Protein AF-A0A9E5NGL9-F1 (afdb_monomer)

Radius of gyration: 19.79 Å; Cα contacts (8 Å, |Δi|>4): 395; chains: 1; bounding box: 37×51×55 Å

Foldseek 3Di:
DVLVVQLVCCLVPVAGDLPDDPSSLVSVVVSLVVVCVVPNQDLSNLVSLQNSLVSCVVVLNNLSNLVSLVVSCVSPVPPVSSVVVLCVSLVPPPPFPAADFDDFQQFKTFGGKDWPPPDDAAQAWIKIKIKMFTQAADQAWKKKKKFKQAPVRDGQWIDIDTDDAVNHTRNPDHHGDMHMDMDITRGHNPGDDDDIDIDMFMAGPVPRHTTD

Mean predicted aligned error: 11.13 Å

Secondary structure (DSSP, 8-state):
-HHHHHHHHHHHHS---TT--HHHHHHHHHHHHHHHHHH---HHHHHHHHHHHHHHHHTT-HHHHHHHHHHHHHH-TT-HHHHHHHHHHS---TT-SEEEEEEETTTEEEEEEEEE-SS--TTSEEEEEEEEEE-S--SS-EEEEEEEE-TTSSEEEEEEEE-EETTEEGGGPPTT-EEEEEEEEE--TTPPSS--EEEEEEEETTT-PBP-

Sequence (212 aa):
DEHLALAEIYRKTGRLVPAASQAELAAAAAAMSISESTTGPHPRWAGAYSDLGHAYQQLGRLDLAVAAYEEALRIDPSYRPAQKSLDLLSNPVEDVQHTLWRNLGGLVALVGYSIDPGTLQAGEPLHVSLWWKALGKMDKDYSVFVHAVGPDGRIQAQQDRILLCADHPTSEWDEGQIAREEYQLELAPDSPPGGYIITVGIYYWETGERLP

Structure (mmCIF, N/CA/C/O backbone):
data_AF-A0A9E5NGL9-F1
#
_entry.id   AF-A0A9E5NGL9-F1
#
loop_
_atom_site.group_PDB
_atom_site.id
_atom_site.type_symbol
_atom_site.label_atom_id
_atom_site.label_alt_id
_atom_site.label_comp_id
_atom_site.label_asym_id
_atom_site.label_entity_id
_atom_site.label_seq_id
_atom_site.pdbx_PDB_ins_code
_atom_site.Cartn_x
_atom_site.Cartn_y
_atom_site.Cartn_z
_atom_site.occupancy
_atom_site.B_iso_or_equiv
_atom_site.auth_seq_id
_atom_site.auth_comp_id
_atom_site.auth_asym_id
_atom_site.auth_atom_id
_atom_site.pdbx_PDB_model_num
ATOM 1 N N . ASP A 1 1 ? 2.547 -19.158 -29.814 1.00 61.53 1 ASP A N 1
ATOM 2 C CA . ASP A 1 1 ? 2.176 -18.240 -28.733 1.00 61.53 1 ASP A CA 1
ATOM 3 C C . ASP A 1 1 ? 3.246 -18.347 -27.658 1.00 61.53 1 ASP A C 1
ATOM 5 O O . ASP A 1 1 ? 3.371 -19.391 -27.026 1.00 61.53 1 ASP A O 1
ATOM 9 N N . GLU A 1 2 ? 4.134 -17.361 -27.602 1.00 61.31 2 GLU A N 1
ATOM 10 C CA . GLU A 1 2 ? 5.389 -17.388 -26.830 1.00 61.31 2 GLU A CA 1
ATOM 11 C C . GLU A 1 2 ? 5.120 -17.411 -25.313 1.00 61.31 2 GLU A C 1
ATOM 13 O O . GLU A 1 2 ? 5.742 -18.175 -24.573 1.00 61.31 2 GLU A O 1
ATOM 18 N N . HIS A 1 3 ? 4.045 -16.734 -24.888 1.00 55.09 3 HIS A N 1
ATOM 19 C CA . HIS A 1 3 ? 3.549 -16.699 -23.509 1.00 55.09 3 HIS A CA 1
ATOM 20 C C . HIS A 1 3 ? 3.208 -18.078 -22.939 1.00 55.09 3 HIS A C 1
ATOM 22 O O . HIS A 1 3 ? 3.564 -18.396 -21.802 1.00 55.09 3 HIS A O 1
ATOM 28 N N . LEU A 1 4 ? 2.553 -18.926 -23.736 1.00 65.94 4 LEU A N 1
ATOM 29 C CA . LEU A 1 4 ? 2.206 -20.287 -23.323 1.00 65.94 4 LEU A CA 1
ATOM 30 C C . LEU A 1 4 ? 3.448 -21.172 -23.209 1.00 65.94 4 LEU A C 1
ATOM 32 O O . LEU A 1 4 ? 3.516 -22.022 -22.322 1.00 65.94 4 LEU A O 1
ATOM 36 N N . ALA A 1 5 ? 4.441 -20.962 -24.076 1.00 68.62 5 ALA A N 1
ATOM 37 C CA . ALA A 1 5 ? 5.695 -21.697 -24.015 1.00 68.62 5 ALA A CA 1
ATOM 38 C C . ALA A 1 5 ? 6.485 -21.331 -22.754 1.00 68.62 5 ALA A C 1
ATOM 40 O O . ALA A 1 5 ? 6.974 -22.237 -22.079 1.00 68.62 5 ALA A O 1
ATOM 41 N N . LEU A 1 6 ? 6.558 -20.045 -22.385 1.00 63.94 6 LEU A N 1
ATOM 42 C CA . LEU A 1 6 ? 7.256 -19.651 -21.164 1.00 63.94 6 LEU A CA 1
ATOM 43 C C . LEU A 1 6 ? 6.550 -20.159 -19.906 1.00 63.94 6 LEU A C 1
ATOM 45 O O . LEU A 1 6 ? 7.209 -20.736 -19.044 1.00 63.94 6 LEU A O 1
ATOM 49 N N . ALA A 1 7 ? 5.226 -20.009 -19.817 1.00 66.81 7 ALA A N 1
ATOM 50 C CA . ALA A 1 7 ? 4.454 -20.522 -18.686 1.00 66.81 7 ALA A CA 1
ATOM 51 C C . ALA A 1 7 ? 4.624 -22.043 -18.525 1.00 66.81 7 ALA A C 1
ATOM 53 O O . ALA A 1 7 ? 4.779 -22.544 -17.414 1.00 66.81 7 ALA A O 1
ATOM 54 N N . GLU A 1 8 ? 4.673 -22.783 -19.635 1.00 69.50 8 GLU A N 1
ATOM 55 C CA . GLU A 1 8 ? 4.871 -24.232 -19.639 1.00 69.50 8 GLU A CA 1
ATOM 56 C C . GLU A 1 8 ? 6.309 -24.643 -19.283 1.00 69.50 8 GLU A C 1
ATOM 58 O O . GLU A 1 8 ? 6.513 -25.591 -18.518 1.00 69.50 8 GLU A O 1
ATOM 63 N N . ILE A 1 9 ? 7.318 -23.935 -19.803 1.00 70.75 9 ILE A N 1
ATOM 64 C CA . ILE A 1 9 ? 8.727 -24.128 -19.424 1.00 70.75 9 ILE A CA 1
ATOM 65 C C . ILE A 1 9 ? 8.887 -23.859 -17.933 1.00 70.75 9 ILE A C 1
ATOM 67 O O . ILE A 1 9 ? 9.513 -24.649 -17.225 1.00 70.75 9 ILE A O 1
ATOM 71 N N . TYR A 1 10 ? 8.275 -22.792 -17.437 1.00 69.31 10 TYR A N 1
ATOM 72 C CA . TYR A 1 10 ? 8.315 -22.440 -16.033 1.00 69.31 10 TYR A CA 1
ATOM 73 C C . TYR A 1 10 ? 7.632 -23.497 -15.168 1.00 69.31 10 TYR A C 1
ATOM 75 O O . TYR A 1 10 ? 8.238 -24.003 -14.228 1.00 69.31 10 TYR A O 1
ATOM 83 N N . ARG A 1 11 ? 6.416 -23.918 -15.533 1.00 69.06 11 ARG A N 1
ATOM 84 C CA . ARG A 1 11 ? 5.679 -24.992 -14.852 1.00 69.06 11 ARG A CA 1
ATOM 85 C C . ARG A 1 11 ? 6.513 -26.270 -14.737 1.00 69.06 11 ARG A C 1
ATOM 87 O O . ARG A 1 11 ? 6.442 -26.970 -13.732 1.00 69.06 11 ARG A O 1
ATOM 94 N N . LYS A 1 12 ? 7.315 -26.576 -15.759 1.00 70.69 12 LYS A N 1
ATOM 95 C CA . LYS A 1 12 ? 8.178 -27.765 -15.799 1.00 70.69 12 LYS A CA 1
ATOM 96 C C . LYS A 1 12 ? 9.501 -27.604 -15.048 1.00 70.69 12 LYS A C 1
ATOM 98 O O . LYS A 1 12 ? 10.001 -28.583 -14.501 1.00 70.69 12 LYS A O 1
ATOM 103 N N . THR A 1 13 ? 10.100 -26.415 -15.061 1.00 73.38 13 THR A N 1
ATOM 104 C CA . THR A 1 13 ? 11.491 -26.202 -14.608 1.00 73.38 13 THR A CA 1
ATOM 105 C C . THR A 1 13 ? 11.609 -25.432 -13.291 1.00 73.38 13 THR A C 1
ATOM 107 O O . THR A 1 13 ? 12.612 -25.573 -12.585 1.00 73.38 13 THR A O 1
ATOM 110 N N . GLY A 1 14 ? 10.586 -24.651 -12.942 1.00 70.38 14 GLY A N 1
ATOM 111 C CA . GLY A 1 14 ? 10.561 -23.728 -11.811 1.00 70.38 14 GLY A CA 1
ATOM 112 C C . GLY A 1 14 ? 11.504 -22.536 -11.969 1.00 70.38 14 GLY A C 1
ATOM 113 O O . GLY A 1 14 ? 11.998 -22.045 -10.960 1.00 70.38 14 GLY A O 1
ATOM 114 N N . ARG A 1 15 ? 11.836 -22.132 -13.204 1.00 71.69 15 ARG A N 1
ATOM 115 C CA . ARG A 1 15 ? 12.752 -21.017 -13.488 1.00 71.69 15 ARG A CA 1
ATOM 116 C C . ARG A 1 15 ? 12.260 -20.157 -14.637 1.00 71.69 15 ARG A C 1
ATOM 118 O O . ARG A 1 15 ? 11.762 -20.678 -15.636 1.00 71.69 15 ARG A O 1
ATOM 125 N N . LEU A 1 16 ? 12.450 -18.848 -14.494 1.00 70.44 16 LEU A N 1
ATOM 126 C CA . LEU A 1 16 ? 12.070 -17.859 -15.496 1.00 70.44 16 LEU A CA 1
ATOM 127 C C . LEU A 1 16 ? 13.208 -17.610 -16.490 1.00 70.44 16 LEU A C 1
ATOM 129 O O . LEU A 1 16 ? 14.380 -17.751 -16.139 1.00 70.44 16 LEU A O 1
ATOM 133 N N . VAL A 1 17 ? 12.877 -17.224 -17.725 1.00 72.25 17 VAL A N 1
ATOM 134 C CA . VAL A 1 17 ? 13.890 -16.795 -18.701 1.00 72.25 17 VAL A CA 1
ATOM 135 C C . VAL A 1 17 ? 14.113 -15.278 -18.612 1.00 72.25 17 VAL A C 1
ATOM 137 O O . VAL A 1 17 ? 13.140 -14.544 -18.452 1.00 72.25 17 VAL A O 1
ATOM 140 N N . PRO A 1 18 ? 15.351 -14.774 -18.759 1.00 58.22 18 PRO A N 1
ATOM 141 C CA . PRO A 1 18 ? 15.672 -13.366 -18.480 1.00 58.22 18 PRO A CA 1
ATOM 142 C C . PRO A 1 18 ? 15.075 -12.306 -19.429 1.00 58.22 18 PRO A C 1
ATOM 144 O O . PRO A 1 18 ? 15.246 -11.124 -19.170 1.00 58.22 18 PRO A O 1
ATOM 147 N N . ALA A 1 19 ? 14.427 -12.687 -20.535 1.00 64.38 19 ALA A N 1
ATOM 148 C CA . ALA A 1 19 ? 13.947 -11.759 -21.574 1.00 64.38 19 ALA A CA 1
ATOM 149 C C . ALA A 1 19 ? 12.413 -11.739 -21.724 1.00 64.38 19 ALA A C 1
ATOM 151 O O . ALA A 1 19 ? 11.895 -11.441 -22.796 1.00 64.38 19 ALA A O 1
ATOM 152 N N . ALA A 1 20 ? 11.691 -12.094 -20.663 1.00 71.19 20 ALA A N 1
ATOM 153 C CA . ALA A 1 20 ? 10.241 -12.213 -20.682 1.00 71.19 20 ALA A CA 1
ATOM 154 C C . ALA A 1 20 ? 9.534 -10.844 -20.634 1.00 71.19 20 ALA A C 1
ATOM 156 O O . ALA A 1 20 ? 9.806 -10.007 -19.774 1.00 71.19 20 ALA A O 1
ATOM 157 N N . SER A 1 21 ? 8.579 -10.633 -21.530 1.00 78.12 21 SER A N 1
ATOM 158 C CA . SER A 1 21 ? 7.613 -9.538 -21.503 1.00 78.12 21 SER A CA 1
ATOM 159 C C . SER A 1 21 ? 6.631 -9.667 -20.333 1.00 78.12 21 SER A C 1
ATOM 161 O O . SER A 1 21 ? 6.415 -10.740 -19.767 1.00 78.12 21 SER A O 1
ATOM 163 N N . GLN A 1 22 ? 5.961 -8.567 -19.987 1.00 71.25 22 GLN A N 1
ATOM 164 C CA . GLN A 1 22 ? 5.051 -8.507 -18.838 1.00 71.25 22 GLN A CA 1
ATOM 165 C C . GLN A 1 22 ? 3.919 -9.551 -18.890 1.00 71.25 22 GLN A C 1
ATOM 167 O O . GLN A 1 22 ? 3.549 -10.113 -17.862 1.00 71.25 22 GLN A O 1
ATOM 172 N N . ALA A 1 23 ? 3.381 -9.839 -20.077 1.00 70.25 23 ALA A N 1
ATOM 173 C CA . ALA A 1 23 ? 2.350 -10.860 -20.241 1.00 70.25 23 ALA A CA 1
ATOM 174 C C . ALA A 1 23 ? 2.893 -12.280 -19.992 1.00 70.25 23 ALA A C 1
ATOM 176 O O . ALA A 1 23 ? 2.186 -13.124 -19.448 1.00 70.25 23 ALA A O 1
ATOM 177 N N . GLU A 1 24 ? 4.160 -12.541 -20.326 1.00 74.81 24 GLU A N 1
ATOM 178 C CA . GLU A 1 24 ? 4.819 -13.824 -20.044 1.00 74.81 24 GLU A CA 1
ATOM 179 C C . GLU A 1 24 ? 5.083 -14.001 -18.545 1.00 74.81 24 GLU A C 1
ATOM 181 O O . GLU A 1 24 ? 4.872 -15.085 -18.003 1.00 74.81 24 GLU A O 1
ATOM 186 N N . LEU A 1 25 ? 5.471 -12.921 -17.863 1.00 76.69 25 LEU A N 1
ATOM 187 C CA . LEU A 1 25 ? 5.646 -12.898 -16.410 1.00 76.69 25 LEU A CA 1
ATOM 188 C C . LEU A 1 25 ? 4.326 -13.133 -15.665 1.00 76.69 25 LEU A C 1
ATOM 190 O O . LEU A 1 25 ? 4.274 -13.935 -14.732 1.00 76.69 25 LEU A O 1
ATOM 194 N N . ALA A 1 26 ? 3.241 -12.492 -16.111 1.00 72.62 26 ALA A N 1
ATOM 195 C CA . ALA A 1 26 ? 1.908 -12.691 -15.547 1.00 72.62 26 ALA A CA 1
ATOM 196 C C . ALA A 1 26 ? 1.397 -14.126 -15.766 1.00 72.62 26 ALA A C 1
ATOM 198 O O . ALA A 1 26 ? 0.834 -14.732 -14.853 1.00 72.62 26 ALA A O 1
ATOM 199 N N . ALA A 1 27 ? 1.642 -14.702 -16.948 1.00 68.69 27 ALA A N 1
ATOM 200 C CA . ALA A 1 27 ? 1.298 -16.091 -17.239 1.00 68.69 27 ALA A CA 1
ATOM 201 C C . ALA A 1 27 ? 2.093 -17.076 -16.364 1.00 68.69 27 ALA A C 1
ATOM 203 O O . ALA A 1 27 ? 1.524 -18.040 -15.846 1.00 68.69 27 ALA A O 1
ATOM 204 N N . ALA A 1 28 ? 3.387 -16.817 -16.145 1.00 74.19 28 ALA A N 1
ATOM 205 C CA . ALA A 1 28 ? 4.211 -17.608 -15.236 1.00 74.19 28 ALA A CA 1
ATOM 206 C C . ALA A 1 28 ? 3.702 -17.526 -13.784 1.00 74.19 28 ALA A C 1
ATOM 208 O O . ALA A 1 28 ? 3.583 -18.558 -13.125 1.00 74.19 28 ALA A O 1
ATOM 209 N N . ALA A 1 29 ? 3.321 -16.334 -13.309 1.00 74.38 29 ALA A N 1
ATOM 210 C CA . ALA A 1 29 ? 2.746 -16.138 -11.975 1.00 74.38 29 ALA A CA 1
ATOM 211 C C . ALA A 1 29 ? 1.424 -16.896 -11.778 1.00 74.38 29 ALA A C 1
ATOM 213 O O . ALA A 1 29 ? 1.246 -17.604 -10.786 1.00 74.38 29 ALA A O 1
ATOM 214 N N . ALA A 1 30 ? 0.516 -16.821 -12.753 1.00 72.44 30 ALA A N 1
ATOM 215 C CA . ALA A 1 30 ? -0.743 -17.561 -12.705 1.00 72.44 30 ALA A CA 1
ATOM 216 C C . ALA A 1 30 ? -0.513 -19.083 -12.670 1.00 72.44 30 ALA A C 1
ATOM 218 O O . ALA A 1 30 ? -1.150 -19.796 -11.892 1.00 72.44 30 ALA A O 1
ATOM 219 N N . ALA A 1 31 ? 0.435 -19.585 -13.470 1.00 68.31 31 ALA A N 1
ATOM 220 C CA . ALA A 1 31 ? 0.794 -21.001 -13.476 1.00 68.31 31 ALA A CA 1
ATOM 221 C C . ALA A 1 31 ? 1.369 -21.467 -12.125 1.00 68.31 31 ALA A C 1
ATOM 223 O O . ALA A 1 31 ? 1.056 -22.576 -11.683 1.00 68.31 31 ALA A O 1
ATOM 224 N N . MET A 1 32 ? 2.164 -20.626 -11.452 1.00 73.06 32 MET A N 1
ATOM 225 C CA . MET A 1 32 ? 2.672 -20.902 -10.103 1.00 73.06 32 MET A CA 1
ATOM 226 C C . MET A 1 32 ? 1.549 -21.027 -9.078 1.00 73.06 32 MET A C 1
ATOM 228 O O . MET A 1 32 ? 1.487 -22.035 -8.378 1.00 73.06 32 MET A O 1
ATOM 232 N N . SER A 1 33 ? 0.635 -20.054 -9.039 1.00 69.31 33 SER A N 1
ATOM 233 C CA . SER A 1 33 ? -0.492 -20.041 -8.098 1.00 69.31 33 SER A CA 1
ATOM 234 C C . SER A 1 33 ? -1.398 -21.272 -8.254 1.00 69.31 33 SER A C 1
ATOM 236 O O . SER A 1 33 ? -1.779 -21.915 -7.272 1.00 69.31 33 SER A O 1
ATOM 238 N N . ILE A 1 34 ? -1.680 -21.677 -9.499 1.00 68.81 34 ILE A N 1
ATOM 239 C CA . ILE A 1 34 ? -2.443 -22.902 -9.774 1.00 68.81 34 ILE A CA 1
ATOM 240 C C . ILE A 1 34 ? -1.678 -24.131 -9.274 1.00 68.81 34 ILE A C 1
ATOM 242 O O . ILE A 1 34 ? -2.254 -24.961 -8.570 1.00 68.81 34 ILE A O 1
ATOM 246 N N . SER A 1 35 ? -0.383 -24.246 -9.586 1.00 67.31 35 SER A N 1
ATOM 247 C CA . SER A 1 35 ? 0.427 -25.379 -9.125 1.00 67.31 35 SER A CA 1
ATOM 248 C C . SER A 1 35 ? 0.445 -25.470 -7.596 1.00 67.31 35 SER A C 1
ATOM 250 O O . SER A 1 35 ? 0.239 -26.556 -7.056 1.00 67.31 35 SER A O 1
ATOM 252 N N . GLU A 1 36 ? 0.595 -24.338 -6.907 1.00 65.25 36 GLU A N 1
ATOM 253 C CA . GLU A 1 36 ? 0.517 -24.216 -5.448 1.00 65.25 36 GLU A CA 1
ATOM 254 C C . GLU A 1 36 ? -0.744 -24.814 -4.856 1.00 65.25 36 GLU A C 1
ATOM 256 O O . GLU A 1 36 ? -0.673 -25.671 -3.970 1.00 65.25 36 GLU A O 1
ATOM 261 N N . SER A 1 37 ? -1.892 -24.410 -5.396 1.00 67.88 37 SER A N 1
ATOM 262 C CA . SER A 1 37 ? -3.190 -24.893 -4.931 1.00 67.88 37 SER A CA 1
ATOM 263 C C . SER A 1 37 ? -3.351 -26.410 -5.086 1.00 67.88 37 SER A C 1
ATOM 265 O O . SER A 1 37 ? -4.042 -27.044 -4.292 1.00 67.88 37 SER A O 1
ATOM 267 N N . THR A 1 38 ? -2.690 -27.005 -6.084 1.00 68.88 38 THR A N 1
ATOM 268 C CA . THR A 1 38 ? -2.837 -28.431 -6.410 1.00 68.88 38 THR A CA 1
ATOM 269 C C . THR A 1 38 ? -1.851 -29.350 -5.694 1.00 68.88 38 THR A C 1
ATOM 271 O O . THR A 1 38 ? -2.188 -30.507 -5.451 1.00 68.88 38 THR A O 1
ATOM 274 N N . THR A 1 39 ? -0.646 -28.876 -5.361 1.00 68.50 39 THR A N 1
ATOM 275 C CA . THR A 1 39 ? 0.422 -29.734 -4.813 1.00 68.50 39 THR A CA 1
ATOM 276 C C . THR A 1 39 ? 0.972 -29.293 -3.453 1.00 68.50 39 THR A C 1
ATOM 278 O O . THR A 1 39 ? 1.794 -30.014 -2.892 1.00 68.50 39 THR A O 1
ATOM 281 N N . GLY A 1 40 ? 0.497 -28.173 -2.888 1.00 63.38 40 GLY A N 1
ATOM 282 C CA . GLY A 1 40 ? 0.924 -27.650 -1.581 1.00 63.38 40 GLY A CA 1
ATOM 283 C C . GLY A 1 40 ? 2.311 -26.984 -1.609 1.00 63.38 40 GLY A C 1
ATOM 284 O O . GLY A 1 40 ? 3.096 -27.286 -2.504 1.00 63.38 40 GLY A O 1
ATOM 285 N N . PRO A 1 41 ? 2.630 -26.073 -0.662 1.00 60.34 41 PRO A N 1
ATOM 286 C CA . PRO A 1 41 ? 3.799 -25.181 -0.707 1.00 60.34 41 PRO A CA 1
ATOM 287 C C . PRO A 1 41 ? 5.125 -25.943 -0.853 1.00 60.34 41 PRO A C 1
ATOM 289 O O . PRO A 1 41 ? 5.542 -26.677 0.042 1.00 60.34 41 PRO A O 1
ATOM 292 N N . HIS A 1 42 ? 5.801 -25.757 -1.989 1.00 64.44 42 HIS A N 1
ATOM 293 C CA . HIS A 1 42 ? 7.083 -26.375 -2.306 1.00 64.44 42 HIS A CA 1
ATOM 294 C C . HIS A 1 42 ? 8.230 -25.352 -2.156 1.00 64.44 42 HIS A C 1
ATOM 296 O O . HIS A 1 42 ? 8.179 -24.296 -2.787 1.00 64.44 42 HIS A O 1
ATOM 302 N N . PRO A 1 43 ? 9.333 -25.665 -1.443 1.00 63.38 43 PRO A N 1
ATOM 303 C CA . PRO A 1 43 ? 10.444 -24.726 -1.200 1.00 63.38 43 PRO A CA 1
ATOM 304 C C . PRO A 1 43 ? 11.087 -24.122 -2.462 1.00 63.38 43 PRO A C 1
ATOM 306 O O . PRO A 1 43 ? 11.681 -23.050 -2.430 1.00 63.38 43 PRO A O 1
ATOM 309 N N . ARG A 1 44 ? 10.972 -24.804 -3.609 1.00 71.50 44 ARG A N 1
ATOM 310 C CA . ARG A 1 44 ? 11.466 -24.292 -4.904 1.00 71.50 44 ARG A CA 1
ATOM 311 C C . ARG A 1 44 ? 10.652 -23.116 -5.448 1.00 71.50 44 ARG A C 1
ATOM 313 O O . ARG A 1 44 ? 11.187 -22.393 -6.278 1.00 71.50 44 ARG A O 1
ATOM 320 N N . TRP A 1 45 ? 9.412 -22.918 -5.003 1.00 77.62 45 TRP A N 1
ATOM 321 C CA . TRP A 1 45 ? 8.573 -21.812 -5.467 1.00 77.62 45 TRP A CA 1
ATOM 322 C C . TRP A 1 45 ? 8.999 -20.467 -4.897 1.00 77.62 45 TRP A C 1
ATOM 324 O O . TRP A 1 45 ? 8.935 -19.483 -5.621 1.00 77.62 45 TRP A O 1
ATOM 334 N N . ALA A 1 46 ? 9.565 -20.431 -3.687 1.00 84.62 46 ALA A N 1
ATOM 335 C CA . ALA A 1 46 ? 10.158 -19.206 -3.155 1.00 84.62 46 ALA A CA 1
ATOM 336 C C . ALA A 1 46 ? 11.246 -18.646 -4.091 1.00 84.62 46 ALA A C 1
ATOM 338 O O . ALA A 1 46 ? 11.229 -17.472 -4.457 1.00 84.62 46 ALA A O 1
ATOM 339 N N . GLY A 1 47 ? 12.147 -19.505 -4.582 1.00 85.19 47 GLY A N 1
ATOM 340 C CA . GLY A 1 47 ? 13.146 -19.083 -5.572 1.00 85.19 47 GLY A CA 1
ATOM 341 C C . GLY A 1 47 ? 12.544 -18.676 -6.912 1.00 85.19 47 GLY A C 1
ATOM 342 O O . GLY A 1 47 ? 13.011 -17.737 -7.544 1.00 85.19 47 GLY A O 1
ATOM 343 N N . ALA A 1 48 ? 11.459 -19.331 -7.300 1.00 82.44 48 ALA A N 1
ATOM 344 C CA . ALA A 1 48 ? 10.747 -19.057 -8.532 1.00 82.44 48 ALA A CA 1
ATOM 345 C C . ALA A 1 48 ? 10.117 -17.639 -8.512 1.00 82.44 48 ALA A C 1
ATOM 347 O O . ALA A 1 48 ? 10.316 -16.846 -9.439 1.00 82.44 48 ALA A O 1
ATOM 348 N N . TYR A 1 49 ? 9.439 -17.284 -7.421 1.00 85.12 49 TYR A N 1
ATOM 349 C CA . TYR A 1 49 ? 8.922 -15.937 -7.194 1.00 85.12 49 TYR A CA 1
ATOM 350 C C . TYR A 1 49 ? 10.032 -14.887 -7.042 1.00 85.12 49 TYR A C 1
ATOM 352 O O . TYR A 1 49 ? 9.881 -13.765 -7.516 1.00 85.12 49 TYR A O 1
ATOM 360 N N . SER A 1 50 ? 11.188 -15.242 -6.478 1.00 87.69 50 SER A N 1
ATOM 361 C CA . SER A 1 50 ? 12.347 -14.342 -6.449 1.00 87.69 50 SER A CA 1
ATOM 362 C C . SER A 1 50 ? 12.900 -14.047 -7.848 1.00 87.69 50 SER A C 1
ATOM 364 O O . SER A 1 50 ? 13.221 -12.898 -8.148 1.00 87.69 50 SER A O 1
ATOM 366 N N . ASP A 1 51 ? 12.991 -15.054 -8.722 1.00 86.56 51 ASP A N 1
ATOM 367 C CA . ASP A 1 51 ? 13.414 -14.870 -10.118 1.00 86.56 51 ASP A CA 1
ATOM 368 C C . ASP A 1 51 ? 12.429 -13.967 -10.878 1.00 86.56 51 ASP A C 1
ATOM 370 O O . ASP A 1 51 ? 12.836 -13.080 -11.632 1.00 86.56 51 ASP A O 1
ATOM 374 N N . LEU A 1 52 ? 11.126 -14.153 -10.637 1.00 86.81 52 LEU A N 1
ATOM 375 C CA . LEU A 1 52 ? 10.070 -13.286 -11.159 1.00 86.81 52 LEU A CA 1
ATOM 376 C C . LEU A 1 52 ? 10.229 -11.844 -10.648 1.00 86.81 52 LEU A C 1
ATOM 378 O O . LEU A 1 52 ? 10.133 -10.901 -11.434 1.00 86.81 52 LEU A O 1
ATOM 382 N N . GLY A 1 53 ? 10.535 -11.675 -9.360 1.00 86.88 53 GLY A N 1
ATOM 383 C CA . GLY A 1 53 ? 10.810 -10.374 -8.761 1.00 86.88 53 GLY A CA 1
ATOM 384 C C . GLY A 1 53 ? 11.963 -9.649 -9.452 1.00 86.88 53 GLY A C 1
ATOM 385 O O . GLY A 1 53 ? 11.823 -8.490 -9.839 1.00 86.88 53 GLY A O 1
ATOM 386 N N . HIS A 1 54 ? 13.068 -10.352 -9.714 1.00 85.62 54 HIS A N 1
ATOM 387 C CA . HIS A 1 54 ? 14.215 -9.783 -10.427 1.00 85.62 54 HIS A CA 1
ATOM 388 C C . HIS A 1 54 ? 13.878 -9.393 -11.866 1.00 85.62 54 HIS A C 1
ATOM 390 O O . HIS A 1 54 ? 14.286 -8.324 -12.320 1.00 85.62 54 HIS A O 1
ATOM 396 N N . ALA A 1 55 ? 13.112 -10.223 -12.578 1.00 83.81 55 ALA A N 1
ATOM 397 C CA . ALA A 1 55 ? 12.660 -9.889 -13.924 1.00 83.81 55 ALA A CA 1
ATOM 398 C C . ALA A 1 55 ? 11.799 -8.614 -13.918 1.00 83.81 55 ALA A C 1
ATOM 400 O O . ALA A 1 55 ? 12.001 -7.721 -14.739 1.00 83.81 55 ALA A O 1
ATOM 401 N N . TYR A 1 56 ? 10.901 -8.468 -12.941 1.00 82.75 56 TYR A N 1
ATOM 402 C CA . TYR A 1 56 ? 10.126 -7.242 -12.781 1.00 82.75 56 TYR A CA 1
ATOM 403 C C . TYR A 1 56 ? 10.991 -6.023 -12.436 1.00 82.75 56 TYR A C 1
ATOM 405 O O . TYR A 1 56 ? 10.744 -4.951 -12.988 1.00 82.75 56 TYR A O 1
ATOM 413 N N . GLN A 1 57 ? 12.039 -6.168 -11.614 1.00 78.38 57 GLN A N 1
ATOM 414 C CA . GLN A 1 57 ? 12.998 -5.082 -11.367 1.00 78.38 57 GLN A CA 1
ATOM 415 C C . GLN A 1 57 ? 13.677 -4.618 -12.660 1.00 78.38 57 GLN A C 1
ATOM 417 O O . GLN A 1 57 ? 13.773 -3.417 -12.903 1.00 78.38 57 GLN A O 1
ATOM 422 N N . GLN A 1 58 ? 14.126 -5.552 -13.504 1.00 77.25 58 GLN A N 1
ATOM 423 C CA . GLN A 1 58 ? 14.776 -5.231 -14.781 1.00 77.25 58 GLN A CA 1
ATOM 424 C C . GLN A 1 58 ? 13.846 -4.488 -15.746 1.00 77.25 58 GLN A C 1
ATOM 426 O O . GLN A 1 58 ? 14.309 -3.694 -16.560 1.00 77.25 58 GLN A O 1
ATOM 431 N N . LEU A 1 59 ? 12.538 -4.714 -15.625 1.00 72.88 59 LEU A N 1
ATOM 432 C CA . LEU A 1 59 ? 11.502 -4.010 -16.376 1.00 72.88 59 LEU A CA 1
ATOM 433 C C . LEU A 1 59 ? 11.046 -2.696 -15.713 1.00 72.88 59 LEU A C 1
ATOM 435 O O . LEU A 1 59 ? 10.103 -2.075 -16.198 1.00 72.88 59 LEU A O 1
ATOM 439 N N . GLY A 1 60 ? 11.653 -2.285 -14.593 1.00 68.19 60 GLY A N 1
ATOM 440 C CA . GLY A 1 60 ? 11.247 -1.101 -13.823 1.00 68.19 60 GLY A CA 1
ATOM 441 C C . GLY A 1 60 ? 9.917 -1.259 -13.074 1.00 68.19 60 GLY A C 1
ATOM 442 O O . GLY A 1 60 ? 9.399 -0.305 -12.502 1.00 68.19 60 GLY A O 1
ATOM 443 N N . ARG A 1 61 ? 9.346 -2.467 -13.043 1.00 75.00 61 ARG A N 1
ATOM 444 C CA . ARG A 1 61 ? 8.060 -2.784 -12.407 1.00 75.00 61 ARG A CA 1
ATOM 445 C C . ARG A 1 61 ? 8.248 -3.153 -10.944 1.00 75.00 61 ARG A C 1
ATOM 447 O O . ARG A 1 61 ? 8.051 -4.295 -10.538 1.00 75.00 61 ARG A O 1
ATOM 454 N N . LEU A 1 62 ? 8.682 -2.174 -10.153 1.00 74.00 62 LEU A N 1
ATOM 455 C CA . LEU A 1 62 ? 9.050 -2.380 -8.748 1.00 74.00 62 LEU A CA 1
ATOM 456 C C . LEU A 1 62 ? 7.881 -2.882 -7.886 1.00 74.00 62 LEU A C 1
ATOM 458 O O . LEU A 1 62 ? 8.091 -3.649 -6.957 1.00 74.00 62 LEU A O 1
ATOM 462 N N . ASP A 1 63 ? 6.651 -2.508 -8.230 1.00 66.50 63 ASP A N 1
ATOM 463 C CA . ASP A 1 63 ? 5.414 -3.004 -7.625 1.00 66.50 63 ASP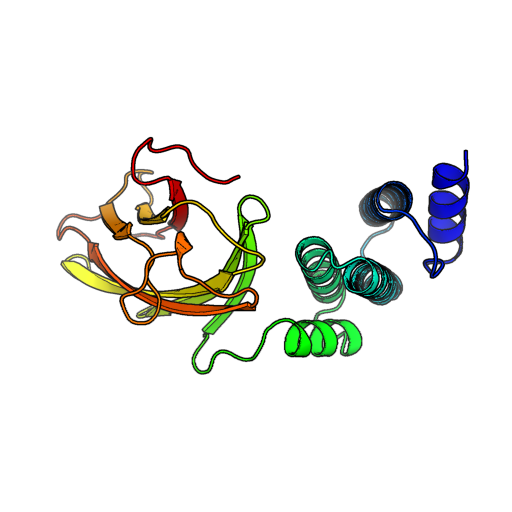 A CA 1
ATOM 464 C C . ASP A 1 63 ? 5.261 -4.524 -7.727 1.00 66.50 63 ASP A C 1
ATOM 466 O O . ASP A 1 63 ? 5.079 -5.213 -6.723 1.00 66.50 63 ASP A O 1
ATOM 470 N N . LEU A 1 64 ? 5.382 -5.045 -8.947 1.00 77.38 64 LEU A N 1
ATOM 471 C CA . LEU A 1 64 ? 5.291 -6.472 -9.220 1.00 77.38 64 LEU A CA 1
ATOM 472 C C . LEU A 1 64 ? 6.528 -7.209 -8.704 1.00 77.38 64 LEU A C 1
ATOM 474 O O . LEU A 1 64 ? 6.420 -8.361 -8.285 1.00 77.38 64 LEU A O 1
ATOM 478 N N . ALA A 1 65 ? 7.686 -6.540 -8.687 1.00 84.31 65 ALA A N 1
ATOM 479 C CA . ALA A 1 65 ? 8.901 -7.087 -8.107 1.00 84.31 65 ALA A CA 1
ATOM 480 C C . ALA A 1 65 ? 8.735 -7.365 -6.613 1.00 84.31 65 ALA A C 1
ATOM 482 O O . ALA A 1 65 ? 8.988 -8.482 -6.166 1.00 84.31 65 ALA A O 1
ATOM 483 N N . VAL A 1 66 ? 8.258 -6.372 -5.857 1.00 81.44 66 VAL A N 1
ATOM 484 C CA . VAL A 1 66 ? 8.013 -6.527 -4.423 1.00 81.44 66 VAL A CA 1
ATOM 485 C C . VAL A 1 66 ? 6.944 -7.577 -4.157 1.00 81.44 66 VAL A C 1
ATOM 487 O O . VAL A 1 66 ? 7.198 -8.470 -3.358 1.00 81.44 66 VAL A O 1
ATOM 490 N N . ALA A 1 67 ? 5.806 -7.538 -4.858 1.00 77.62 67 ALA A N 1
ATOM 491 C CA . ALA A 1 67 ? 4.756 -8.542 -4.676 1.00 77.62 67 ALA A CA 1
ATOM 492 C C . ALA A 1 67 ? 5.277 -9.973 -4.905 1.00 77.62 67 ALA A C 1
ATOM 494 O O . ALA A 1 67 ? 4.932 -10.892 -4.166 1.00 77.62 67 ALA A O 1
ATOM 495 N N . ALA A 1 68 ? 6.153 -10.164 -5.896 1.00 85.88 68 ALA A N 1
ATOM 496 C CA . ALA A 1 68 ? 6.792 -11.452 -6.124 1.00 85.88 68 ALA A CA 1
ATOM 497 C C . ALA A 1 68 ? 7.750 -11.827 -4.975 1.00 85.88 68 ALA A C 1
ATOM 499 O O . ALA A 1 68 ? 7.712 -12.953 -4.491 1.00 85.88 68 ALA A O 1
ATOM 500 N N . TYR A 1 69 ? 8.569 -10.905 -4.466 1.00 86.94 69 TYR A N 1
ATOM 501 C CA . TYR A 1 69 ? 9.427 -11.201 -3.313 1.00 86.94 69 TYR A CA 1
ATOM 502 C C . TYR A 1 69 ? 8.652 -11.462 -2.011 1.00 86.94 69 TYR A C 1
ATOM 504 O O . TYR A 1 69 ? 9.044 -12.341 -1.246 1.00 86.94 69 TYR A O 1
ATOM 512 N N . GLU A 1 70 ? 7.560 -10.742 -1.754 1.00 84.56 70 GLU A N 1
ATOM 513 C CA . GLU A 1 70 ? 6.666 -10.990 -0.614 1.00 84.56 70 GLU A CA 1
ATOM 514 C C . GLU A 1 70 ? 6.077 -12.402 -0.692 1.00 84.56 70 GLU A C 1
ATOM 516 O O . GLU A 1 70 ? 6.069 -13.128 0.300 1.00 84.56 70 GLU A O 1
ATOM 521 N N . GLU A 1 71 ? 5.657 -12.831 -1.883 1.00 84.50 71 GLU A N 1
ATOM 522 C CA . GLU A 1 71 ? 5.132 -14.177 -2.094 1.00 84.50 71 GLU A CA 1
ATOM 523 C C . GLU A 1 71 ? 6.209 -15.252 -1.895 1.00 84.50 71 GLU A C 1
ATOM 525 O O . GLU A 1 71 ? 5.956 -16.291 -1.280 1.00 84.50 71 GLU A O 1
ATOM 530 N N . ALA A 1 72 ? 7.450 -14.971 -2.307 1.00 87.44 72 ALA A N 1
ATOM 531 C CA . ALA A 1 72 ? 8.583 -15.836 -1.998 1.00 87.44 72 ALA A CA 1
ATOM 532 C C . ALA A 1 72 ? 8.777 -16.020 -0.482 1.00 87.44 72 ALA A C 1
ATOM 534 O O . ALA A 1 72 ? 8.996 -17.146 -0.031 1.00 87.44 72 ALA A O 1
ATOM 535 N N . LEU A 1 73 ? 8.648 -14.946 0.305 1.00 85.62 73 LEU A N 1
ATOM 536 C CA . LEU A 1 73 ? 8.741 -14.991 1.769 1.00 85.62 73 LEU A CA 1
ATOM 537 C C . LEU A 1 73 ? 7.502 -15.598 2.439 1.00 85.62 73 LEU A C 1
ATOM 539 O O . LEU A 1 73 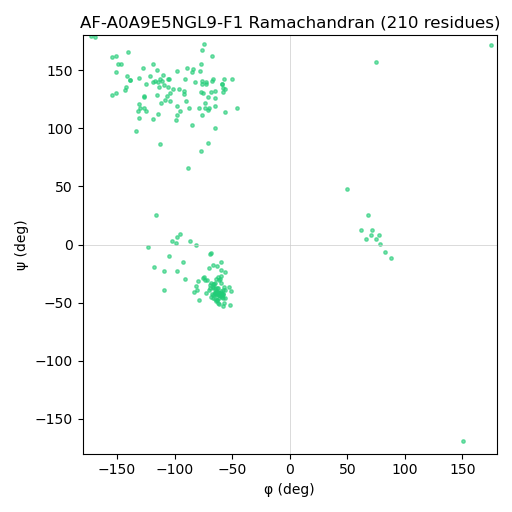? 7.619 -16.202 3.503 1.00 85.62 73 LEU A O 1
ATOM 543 N N . ARG A 1 74 ? 6.319 -15.505 1.822 1.00 83.62 74 ARG A N 1
ATOM 544 C CA . ARG A 1 74 ? 5.119 -16.219 2.283 1.00 83.62 74 ARG A CA 1
ATOM 545 C C . ARG A 1 74 ? 5.321 -17.735 2.215 1.00 83.62 74 ARG A C 1
ATOM 547 O O . ARG A 1 74 ? 4.837 -18.458 3.086 1.00 83.62 74 ARG A O 1
ATOM 554 N N . ILE A 1 75 ? 6.018 -18.212 1.182 1.00 82.38 75 ILE A N 1
ATOM 555 C C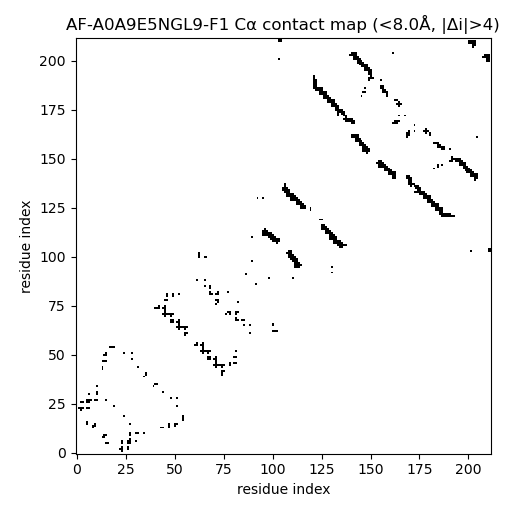A . ILE A 1 75 ? 6.318 -19.636 0.967 1.00 82.38 75 ILE A CA 1
ATOM 556 C C . ILE A 1 75 ? 7.473 -20.099 1.861 1.00 82.38 75 ILE A C 1
ATOM 558 O O . ILE A 1 75 ? 7.369 -21.144 2.504 1.00 82.38 75 ILE A O 1
ATOM 562 N N . ASP A 1 76 ? 8.568 -19.338 1.898 1.00 83.69 76 ASP A N 1
ATOM 563 C CA . ASP A 1 76 ? 9.716 -19.580 2.774 1.00 83.69 76 ASP A CA 1
ATOM 564 C C . ASP A 1 76 ? 10.135 -18.267 3.459 1.00 83.69 76 ASP A C 1
ATOM 566 O O . ASP A 1 76 ? 10.902 -17.487 2.885 1.00 83.69 76 ASP A O 1
ATOM 570 N N . PRO A 1 77 ? 9.699 -18.041 4.715 1.00 85.38 77 PRO A N 1
ATOM 571 C CA . PRO A 1 77 ? 10.043 -16.835 5.472 1.00 85.38 77 PRO A CA 1
ATOM 572 C C . PRO A 1 77 ? 11.548 -16.629 5.692 1.00 85.38 77 PRO A C 1
ATOM 574 O O . PRO A 1 77 ? 11.971 -15.543 6.075 1.00 85.38 77 PRO A O 1
ATOM 577 N N . SER A 1 78 ? 12.373 -17.659 5.474 1.00 89.06 78 SER A N 1
ATOM 578 C CA . SER A 1 78 ? 13.831 -17.595 5.610 1.00 89.06 78 SER A CA 1
ATOM 579 C C . SER A 1 78 ? 14.569 -17.392 4.278 1.00 89.06 78 SER A C 1
ATOM 581 O O . SER A 1 78 ? 15.808 -17.411 4.247 1.00 89.06 78 SER A O 1
ATOM 583 N N . TYR A 1 79 ? 13.840 -17.172 3.175 1.00 88.75 79 TYR A N 1
ATOM 584 C CA . TYR A 1 79 ? 14.400 -17.077 1.828 1.00 88.75 79 TYR A CA 1
ATOM 585 C C . TYR A 1 79 ? 15.208 -15.786 1.609 1.00 88.75 79 TYR A C 1
ATOM 587 O O . TYR A 1 79 ? 14.729 -14.763 1.115 1.00 88.75 79 TYR A O 1
ATOM 595 N N . ARG A 1 80 ? 16.499 -15.856 1.958 1.00 91.12 80 ARG A N 1
ATOM 596 C CA . ARG A 1 80 ? 17.432 -14.715 1.956 1.00 91.12 80 ARG A CA 1
ATOM 597 C C . ARG A 1 80 ? 17.488 -13.899 0.655 1.00 91.12 80 ARG A C 1
ATOM 599 O O . ARG A 1 80 ? 17.622 -12.685 0.774 1.00 91.12 80 ARG A O 1
ATOM 606 N N . PRO A 1 81 ? 17.443 -14.482 -0.562 1.00 88.88 81 PRO A N 1
ATOM 607 C CA . PRO A 1 81 ? 17.508 -13.682 -1.787 1.00 88.88 81 PRO A CA 1
ATOM 608 C C . PRO A 1 81 ? 16.326 -12.718 -1.950 1.00 88.88 81 PRO A C 1
ATOM 610 O O . PRO A 1 81 ? 16.545 -11.563 -2.317 1.00 88.88 81 PRO A O 1
ATOM 613 N N . ALA A 1 82 ? 15.106 -13.158 -1.618 1.00 86.19 82 ALA A N 1
ATOM 614 C CA . ALA A 1 82 ? 13.927 -12.295 -1.651 1.00 86.19 82 ALA A CA 1
ATOM 615 C C . ALA A 1 82 ? 14.006 -11.224 -0.561 1.00 86.19 82 ALA A C 1
ATOM 617 O O . ALA A 1 82 ? 13.828 -10.051 -0.871 1.00 86.19 82 ALA A O 1
ATOM 618 N N . GLN A 1 83 ? 14.389 -11.601 0.668 1.00 84.38 83 GLN A N 1
ATOM 619 C CA . GLN A 1 83 ? 14.581 -10.637 1.757 1.00 84.38 83 GLN A CA 1
ATOM 620 C C . GLN A 1 83 ? 15.598 -9.556 1.380 1.00 84.38 83 GLN A C 1
ATOM 622 O O . GLN A 1 83 ? 15.286 -8.378 1.440 1.00 84.38 83 GLN A O 1
ATOM 627 N N . LYS A 1 84 ? 16.784 -9.937 0.890 1.00 81.94 84 LYS A N 1
ATOM 628 C CA . LYS A 1 84 ? 17.812 -8.977 0.465 1.00 81.94 84 LYS A CA 1
ATOM 629 C C . LYS A 1 84 ? 17.314 -8.063 -0.657 1.00 81.94 84 LYS A C 1
ATOM 631 O O . LYS A 1 84 ? 17.656 -6.887 -0.684 1.00 81.94 84 LYS A O 1
ATOM 636 N N . SER A 1 85 ? 16.557 -8.599 -1.613 1.00 86.62 85 SER A N 1
ATOM 637 C CA . SER A 1 85 ? 16.020 -7.804 -2.723 1.00 86.62 85 SER A CA 1
ATOM 638 C C . SER A 1 85 ? 14.952 -6.826 -2.239 1.00 86.62 85 SER A C 1
ATOM 640 O O . SER A 1 85 ? 14.939 -5.682 -2.685 1.00 86.62 85 SER A O 1
ATOM 642 N N . LEU A 1 86 ? 14.124 -7.236 -1.275 1.00 83.12 86 LEU A N 1
ATOM 643 C CA . LEU A 1 86 ? 13.205 -6.346 -0.575 1.00 83.12 86 LEU A CA 1
ATOM 644 C C . LEU A 1 86 ? 13.935 -5.299 0.248 1.00 83.12 86 LEU A C 1
ATOM 646 O O . LEU A 1 86 ? 13.537 -4.153 0.158 1.00 83.12 86 LEU A O 1
ATOM 650 N N . ASP A 1 87 ? 15.002 -5.636 0.968 1.00 75.75 87 ASP A N 1
ATOM 651 C CA . ASP A 1 87 ? 15.800 -4.674 1.743 1.00 75.75 87 ASP A CA 1
ATOM 652 C C . ASP A 1 87 ? 16.491 -3.640 0.836 1.00 75.75 87 ASP A C 1
ATOM 654 O O . ASP A 1 87 ? 16.746 -2.512 1.238 1.00 75.75 87 ASP A O 1
ATOM 658 N N . LEU A 1 88 ? 16.821 -4.015 -0.404 1.00 73.88 88 LEU A N 1
ATOM 659 C CA . LEU A 1 88 ? 17.397 -3.098 -1.393 1.00 73.88 88 LEU A CA 1
ATOM 660 C C . LEU A 1 88 ? 16.339 -2.209 -2.063 1.00 73.88 88 LEU A C 1
ATOM 662 O O . LEU A 1 88 ? 16.646 -1.090 -2.468 1.00 73.88 88 LEU A O 1
ATOM 666 N N . LEU A 1 89 ? 15.111 -2.709 -2.223 1.00 73.62 89 LEU A N 1
ATOM 667 C CA . LEU A 1 89 ? 13.992 -1.959 -2.809 1.00 73.62 89 LEU A CA 1
ATOM 668 C C . LEU A 1 89 ? 13.300 -1.056 -1.784 1.00 73.62 89 LEU A C 1
ATOM 670 O O . LEU A 1 89 ? 12.960 0.098 -2.073 1.00 73.62 89 LEU A O 1
ATOM 674 N N . SER A 1 90 ? 13.135 -1.592 -0.583 1.00 65.00 90 SER A N 1
ATOM 675 C CA . SER A 1 90 ? 12.747 -0.911 0.640 1.00 65.00 90 SER A CA 1
ATOM 676 C C . SER A 1 90 ? 13.982 -0.180 1.132 1.00 65.00 90 SER A C 1
ATOM 678 O O . SER A 1 90 ? 14.707 -0.675 1.982 1.00 65.00 90 SER A O 1
ATOM 680 N N . ASN A 1 91 ? 14.262 0.989 0.555 1.00 57.06 91 ASN A N 1
ATOM 681 C CA . ASN A 1 91 ? 15.211 1.920 1.159 1.00 57.06 91 ASN A CA 1
ATOM 682 C C . ASN A 1 91 ? 14.858 1.986 2.657 1.00 57.06 91 ASN A C 1
ATOM 684 O O . ASN A 1 91 ? 13.695 2.296 2.932 1.00 57.06 91 ASN A O 1
ATOM 688 N N . PRO A 1 92 ? 15.746 1.584 3.587 1.00 51.16 92 PRO A N 1
ATOM 689 C CA . PRO A 1 92 ? 15.363 1.393 4.974 1.00 51.16 92 PRO A CA 1
ATOM 690 C C . PRO A 1 92 ? 14.976 2.758 5.502 1.00 51.16 92 PRO A C 1
ATOM 692 O O . PRO A 1 92 ? 15.835 3.594 5.779 1.00 51.16 92 PRO A O 1
ATOM 695 N N . VAL A 1 93 ? 13.673 3.016 5.567 1.00 56.62 93 VAL A N 1
ATOM 696 C CA . VAL A 1 93 ? 13.221 4.178 6.294 1.00 56.62 93 VAL A CA 1
ATOM 697 C C . VAL A 1 93 ? 13.336 3.778 7.744 1.00 56.62 93 VAL A C 1
ATOM 699 O O . VAL A 1 93 ? 12.689 2.832 8.193 1.00 56.62 93 VAL A O 1
ATOM 702 N N . GLU A 1 94 ? 14.280 4.413 8.428 1.00 59.00 94 GLU A N 1
ATOM 703 C CA . GLU A 1 94 ? 14.512 4.195 9.847 1.00 59.00 94 GLU A CA 1
ATOM 704 C C . GLU A 1 94 ? 13.172 4.303 10.606 1.00 59.00 94 GLU A C 1
ATOM 706 O O . GLU A 1 94 ? 12.299 5.099 10.247 1.00 59.00 94 GLU A O 1
ATOM 711 N N . ASP A 1 95 ? 13.000 3.459 11.627 1.00 67.12 95 ASP A N 1
ATOM 712 C CA . ASP A 1 95 ? 11.815 3.370 12.501 1.00 67.12 95 ASP A CA 1
ATOM 713 C C . ASP A 1 95 ? 10.515 2.785 11.907 1.00 67.12 95 ASP A C 1
ATOM 715 O O . ASP A 1 95 ? 9.456 2.857 12.544 1.00 67.12 95 ASP A O 1
ATOM 719 N N . VAL A 1 96 ? 10.557 2.150 10.731 1.00 80.31 96 VAL A N 1
ATOM 720 C CA . VAL A 1 96 ? 9.395 1.399 10.224 1.00 80.31 96 VAL A CA 1
ATOM 721 C C . VAL A 1 96 ? 9.207 0.080 10.994 1.00 80.31 96 VAL A C 1
ATOM 723 O O . VAL A 1 96 ? 10.101 -0.766 11.035 1.00 80.31 96 VAL A O 1
ATOM 726 N N . GLN A 1 97 ? 8.039 -0.122 11.614 1.00 84.44 97 GLN A N 1
ATOM 727 C CA . GLN A 1 97 ? 7.708 -1.373 12.315 1.00 84.44 97 GLN A CA 1
ATOM 728 C C . GLN A 1 97 ? 7.246 -2.463 11.343 1.00 84.44 97 GLN A C 1
ATOM 730 O O . GLN A 1 97 ? 7.584 -3.636 11.505 1.00 84.44 97 GLN A O 1
ATOM 735 N N . HIS A 1 98 ? 6.469 -2.076 10.330 1.00 83.00 98 HIS A N 1
ATOM 736 C CA . HIS A 1 98 ? 5.900 -2.977 9.339 1.00 83.00 98 HIS A CA 1
ATOM 737 C C . HIS A 1 98 ? 6.158 -2.448 7.929 1.00 83.00 98 HIS A C 1
ATOM 739 O O . HIS A 1 98 ? 5.554 -1.469 7.492 1.00 83.00 98 HIS A O 1
ATOM 745 N N . THR A 1 99 ? 7.042 -3.113 7.190 1.00 81.69 99 THR A N 1
ATOM 746 C CA . THR A 1 99 ? 7.242 -2.843 5.761 1.00 81.69 99 THR A CA 1
ATOM 747 C C . THR A 1 99 ? 6.051 -3.367 4.964 1.00 81.69 99 THR A C 1
ATOM 749 O O . THR A 1 99 ? 5.550 -4.462 5.218 1.00 81.69 99 THR A O 1
ATOM 752 N N . LEU A 1 100 ? 5.601 -2.592 3.983 1.00 81.56 100 LEU A N 1
ATOM 753 C CA . LEU A 1 100 ? 4.474 -2.924 3.116 1.00 81.56 100 LEU A CA 1
ATOM 754 C C . LEU A 1 100 ? 4.675 -2.187 1.804 1.00 81.56 100 LEU A C 1
ATOM 756 O O . LEU A 1 100 ? 4.817 -0.989 1.878 1.00 81.56 100 LEU A O 1
ATOM 760 N N . TRP A 1 101 ? 4.612 -2.815 0.629 1.00 75.00 101 TRP A N 1
ATOM 761 C CA . TRP A 1 101 ? 4.704 -2.073 -0.640 1.00 75.00 101 TRP A CA 1
ATOM 762 C C . TRP A 1 101 ? 3.388 -2.101 -1.412 1.00 75.00 101 TRP A C 1
ATOM 764 O O . TRP A 1 101 ? 3.154 -2.961 -2.264 1.00 75.00 101 TRP A O 1
ATOM 774 N N . ARG A 1 102 ? 2.492 -1.161 -1.114 1.00 85.69 102 ARG A N 1
ATOM 775 C CA . ARG A 1 102 ? 1.261 -0.980 -1.893 1.00 85.69 102 ARG A CA 1
ATOM 776 C C . ARG A 1 102 ? 1.441 0.147 -2.890 1.00 85.69 102 ARG A C 1
ATOM 778 O O . ARG A 1 102 ? 1.453 1.309 -2.503 1.00 85.69 102 ARG A O 1
ATOM 785 N N . ASN A 1 103 ? 1.559 -0.216 -4.164 1.00 83.94 103 ASN A N 1
ATOM 786 C CA . ASN A 1 103 ? 1.489 0.724 -5.277 1.00 83.94 103 ASN A CA 1
ATOM 787 C C . ASN A 1 103 ? 0.050 1.230 -5.431 1.00 83.94 103 ASN A C 1
ATOM 789 O O . ASN A 1 103 ? -0.857 0.410 -5.550 1.00 83.94 103 ASN A O 1
ATOM 793 N N . LEU A 1 104 ? -0.122 2.550 -5.450 1.00 87.81 104 LEU A N 1
ATOM 794 C CA . LEU A 1 104 ? -1.392 3.222 -5.671 1.00 87.81 104 LEU A CA 1
ATOM 795 C C . LEU A 1 104 ? -1.331 4.001 -6.985 1.00 87.81 104 LEU A C 1
ATOM 797 O O . LEU A 1 104 ? -0.578 4.971 -7.137 1.00 87.81 104 LEU A O 1
ATOM 801 N N . GLY A 1 105 ? -2.109 3.540 -7.964 1.00 83.06 105 GLY A N 1
ATOM 802 C CA . GLY A 1 105 ? -2.206 4.170 -9.285 1.00 83.06 105 GLY A CA 1
ATOM 803 C C . GLY A 1 105 ? -0.915 4.220 -10.119 1.00 83.06 105 GLY A C 1
ATOM 804 O O . GLY A 1 105 ? -0.881 4.938 -11.113 1.00 83.06 105 GLY A O 1
ATOM 805 N N . GLY A 1 106 ? 0.151 3.500 -9.752 1.00 80.06 106 GLY A N 1
ATOM 806 C CA . GLY A 1 106 ? 1.446 3.558 -10.445 1.00 80.06 106 GLY A CA 1
ATOM 807 C C . GLY A 1 106 ? 2.304 4.776 -10.095 1.00 80.06 106 GLY A C 1
ATOM 808 O O . GLY A 1 106 ? 3.390 4.918 -10.648 1.00 80.06 106 GLY A O 1
ATOM 809 N N . LEU A 1 107 ? 1.826 5.649 -9.206 1.00 87.56 107 LEU A N 1
ATOM 810 C CA . LEU A 1 107 ? 2.398 6.977 -8.966 1.00 87.56 107 LEU A CA 1
ATOM 811 C C . LEU A 1 107 ? 3.108 7.081 -7.620 1.00 87.56 107 LEU A C 1
ATOM 813 O O . LEU A 1 107 ? 4.170 7.690 -7.515 1.00 87.56 107 LEU A O 1
ATOM 817 N N . VAL A 1 108 ? 2.533 6.467 -6.591 1.00 91.94 108 VAL A N 1
ATOM 818 C CA . VAL A 1 108 ? 3.033 6.513 -5.219 1.00 91.94 108 VAL A CA 1
ATOM 819 C C . VAL A 1 108 ? 2.859 5.144 -4.580 1.00 91.94 108 VAL A C 1
ATOM 821 O O . VAL A 1 108 ? 1.893 4.436 -4.861 1.00 91.94 108 VAL A O 1
ATOM 824 N N . ALA A 1 109 ? 3.795 4.750 -3.727 1.00 90.25 109 ALA A N 1
ATOM 825 C CA . ALA A 1 109 ? 3.675 3.554 -2.913 1.00 90.25 109 ALA A CA 1
ATOM 826 C C . ALA A 1 109 ? 3.582 3.917 -1.436 1.00 90.25 109 ALA A C 1
ATOM 828 O O . ALA A 1 109 ? 4.384 4.712 -0.950 1.00 90.25 109 ALA A O 1
ATOM 829 N N . LEU A 1 110 ? 2.664 3.281 -0.711 1.00 92.31 110 LEU A N 1
ATOM 830 C CA . LEU A 1 110 ? 2.832 3.105 0.728 1.00 92.31 110 LEU A CA 1
ATOM 831 C C . LEU A 1 110 ? 3.906 2.030 0.895 1.00 92.31 110 LEU A C 1
ATOM 833 O O . LEU A 1 110 ? 3.696 0.927 0.396 1.00 92.31 110 LEU A O 1
ATOM 837 N N . VAL A 1 111 ? 5.043 2.375 1.504 1.00 88.94 111 VAL A N 1
ATOM 838 C CA . VAL A 1 111 ? 6.235 1.513 1.655 1.00 88.94 111 VAL A CA 1
ATOM 839 C C . VAL A 1 111 ? 6.411 0.958 3.075 1.00 88.94 111 VAL A C 1
ATOM 841 O O . VAL A 1 111 ? 7.208 0.046 3.304 1.00 88.94 111 VAL A O 1
ATOM 844 N N . GLY A 1 112 ? 5.625 1.453 4.031 1.00 89.56 112 GLY A N 1
ATOM 845 C CA . GLY A 1 112 ? 5.568 0.901 5.376 1.00 89.56 112 GLY A CA 1
ATOM 846 C C . GLY A 1 112 ? 4.689 1.702 6.323 1.00 89.56 112 GLY A C 1
ATOM 847 O O . GLY A 1 112 ? 4.205 2.785 5.984 1.00 89.56 112 GLY A O 1
ATOM 848 N N . TYR A 1 113 ? 4.477 1.146 7.511 1.00 93.31 113 TYR A N 1
ATOM 849 C CA . TYR A 1 113 ? 3.706 1.766 8.575 1.00 93.31 113 TYR A CA 1
ATOM 850 C C . TYR A 1 113 ? 4.167 1.325 9.972 1.00 93.31 113 TYR A C 1
ATOM 852 O O . TYR A 1 113 ? 4.812 0.290 10.145 1.00 93.31 113 TYR A O 1
ATOM 860 N N . SER A 1 114 ? 3.777 2.110 10.972 1.00 93.25 114 SER A N 1
ATOM 861 C CA . SER A 1 114 ? 3.935 1.815 12.398 1.00 93.25 114 SER A CA 1
ATOM 862 C C . SER A 1 114 ? 2.659 2.225 13.122 1.00 93.25 114 SER A C 1
ATOM 864 O O . SER A 1 114 ? 2.056 3.239 12.769 1.00 93.25 114 SER A O 1
ATOM 866 N N . ILE A 1 115 ? 2.232 1.435 14.105 1.00 94.00 115 ILE A N 1
ATOM 867 C CA . ILE A 1 115 ? 1.027 1.712 14.898 1.00 94.00 115 ILE A CA 1
ATOM 868 C C . ILE A 1 115 ? 1.392 1.570 16.371 1.00 94.00 115 ILE A C 1
ATOM 870 O O . ILE A 1 115 ? 1.818 0.498 16.798 1.00 94.00 115 ILE A O 1
ATOM 874 N N . ASP A 1 116 ? 1.208 2.641 17.141 1.00 91.69 116 ASP A N 1
ATOM 875 C CA . ASP A 1 116 ? 1.531 2.664 18.567 1.00 91.69 116 ASP A CA 1
ATOM 876 C C . ASP A 1 116 ? 0.503 3.496 19.365 1.00 91.69 116 ASP A C 1
ATOM 878 O O . ASP A 1 116 ? 0.149 4.608 18.961 1.00 91.69 116 ASP A O 1
ATOM 882 N N . PRO A 1 117 ? -0.009 2.987 20.497 1.00 88.69 117 PRO A N 1
ATOM 883 C CA . PRO A 1 117 ? 0.181 1.634 21.021 1.00 88.69 117 PRO A CA 1
ATOM 884 C C . PRO A 1 117 ? -0.677 0.593 20.283 1.00 88.69 117 PRO A C 1
ATOM 886 O O . PRO A 1 117 ? -1.751 0.887 19.765 1.00 88.69 117 PRO A O 1
ATOM 889 N N . GLY A 1 118 ? -0.251 -0.674 20.304 1.00 84.56 118 GLY A N 1
ATOM 890 C CA . GLY A 1 118 ? -1.047 -1.795 19.772 1.00 84.56 118 GLY A CA 1
ATOM 891 C C . GLY A 1 118 ? -2.309 -2.125 20.592 1.00 84.56 118 GLY A C 1
ATOM 892 O O . GLY A 1 118 ? -3.119 -2.961 20.197 1.00 84.56 118 GLY A O 1
ATOM 893 N N . THR A 1 119 ? -2.480 -1.511 21.764 1.00 90.00 119 THR A N 1
ATOM 894 C CA . THR A 1 119 ? -3.679 -1.586 22.611 1.00 90.00 119 THR A CA 1
ATOM 895 C C . THR A 1 119 ? -3.791 -0.281 23.394 1.00 90.00 119 THR A C 1
ATOM 897 O O . THR A 1 119 ? -2.818 0.131 24.019 1.00 90.00 119 THR A O 1
ATOM 900 N N . LEU A 1 120 ? -4.967 0.342 23.380 1.00 92.12 120 LEU A N 1
ATOM 901 C CA . LEU A 1 120 ? -5.257 1.601 24.069 1.00 92.12 120 LEU A CA 1
ATOM 902 C C . LEU A 1 120 ? -6.656 1.589 24.685 1.00 92.12 120 LEU A C 1
ATOM 904 O O . LEU A 1 120 ? -7.487 0.740 24.348 1.00 92.12 120 LEU A O 1
ATOM 908 N N . GLN A 1 121 ? -6.916 2.542 25.578 1.00 91.25 121 GLN A N 1
ATOM 909 C CA . GLN A 1 121 ? -8.260 2.823 26.075 1.00 91.25 121 GLN A CA 1
ATOM 910 C C . GLN A 1 121 ? -9.008 3.765 25.123 1.00 91.25 121 GLN A C 1
ATOM 912 O O . GLN A 1 121 ? -8.413 4.592 24.436 1.00 91.25 121 GLN A O 1
ATOM 917 N N . ALA A 1 122 ? -10.338 3.655 25.086 1.00 90.81 122 ALA A N 1
ATOM 918 C CA . ALA A 1 122 ? -11.165 4.612 24.354 1.00 90.81 122 ALA A CA 1
ATOM 919 C C . ALA A 1 122 ? -10.934 6.036 24.894 1.00 90.81 122 ALA A C 1
ATOM 921 O O . ALA A 1 122 ? -10.848 6.235 26.107 1.00 90.81 122 ALA A O 1
ATOM 922 N N . GLY A 1 123 ? -10.833 7.020 24.000 1.00 87.69 123 GLY A N 1
ATOM 923 C CA . GLY A 1 123 ? -10.448 8.392 24.343 1.00 87.69 123 GLY A CA 1
ATOM 924 C C . GLY A 1 123 ? -8.939 8.660 24.344 1.00 87.69 123 GLY A C 1
ATOM 925 O O . GLY A 1 123 ? -8.550 9.825 24.391 1.00 87.69 123 GLY A O 1
ATOM 926 N N . GLU A 1 124 ? -8.084 7.635 24.273 1.00 89.94 124 GLU A N 1
ATOM 927 C CA . GLU A 1 124 ? -6.643 7.824 24.069 1.00 89.94 124 GLU A CA 1
ATOM 928 C C . GLU A 1 124 ? -6.317 7.964 22.567 1.00 89.94 124 GLU A C 1
ATOM 930 O O . GLU A 1 124 ? -7.007 7.382 21.722 1.00 89.94 124 GLU A O 1
ATOM 935 N N . PRO A 1 125 ? -5.277 8.736 22.202 1.00 90.88 125 PRO A N 1
ATOM 936 C CA . PRO A 1 125 ? -4.874 8.886 20.810 1.00 90.88 125 PRO A CA 1
ATOM 937 C C . PRO A 1 125 ? -4.134 7.640 20.305 1.00 90.88 125 PRO A C 1
ATOM 939 O O . PRO A 1 125 ? -3.163 7.185 20.913 1.00 90.88 125 PRO A O 1
ATOM 942 N N . LEU A 1 126 ? -4.549 7.130 19.144 1.00 94.62 126 LEU A N 1
ATOM 943 C CA . LEU A 1 126 ? -3.809 6.124 18.384 1.00 94.62 126 LEU A CA 1
ATOM 944 C C . LEU A 1 126 ? -2.852 6.816 17.409 1.00 94.62 126 LEU A C 1
ATOM 946 O O . LEU A 1 126 ? -3.297 7.587 16.556 1.00 94.62 126 LEU A O 1
ATOM 950 N N . HIS A 1 127 ? -1.558 6.509 17.494 1.00 95.75 127 HIS A N 1
ATOM 951 C CA . HIS A 1 127 ? -0.565 7.030 16.560 1.00 95.75 127 HIS A CA 1
ATOM 952 C C . HIS A 1 127 ? -0.380 6.061 15.395 1.00 95.75 127 HIS A C 1
ATOM 954 O O . HIS A 1 127 ? -0.156 4.864 15.590 1.00 95.75 127 HIS A O 1
ATOM 960 N N . VAL A 1 128 ? -0.460 6.589 14.176 1.00 96.38 128 VAL A N 1
ATOM 961 C CA . VAL A 1 128 ? -0.204 5.843 12.942 1.00 96.38 128 VAL A CA 1
ATOM 962 C C . VAL A 1 128 ? 0.840 6.600 12.139 1.00 96.38 128 VAL A C 1
ATOM 964 O O . VAL A 1 128 ? 0.589 7.720 11.702 1.00 96.38 128 VAL A O 1
ATOM 967 N N . SER A 1 129 ? 1.995 5.987 11.914 1.00 94.75 129 SER A N 1
ATOM 968 C CA . SER A 1 129 ? 3.022 6.531 11.024 1.00 94.75 129 SER A CA 1
ATOM 969 C C . SER A 1 129 ? 2.969 5.808 9.687 1.00 94.75 129 SER A C 1
ATOM 971 O O . SER A 1 129 ? 2.885 4.581 9.660 1.00 94.75 129 SER A O 1
ATOM 973 N N . LEU A 1 130 ? 3.018 6.555 8.587 1.00 95.19 130 LEU A N 1
ATOM 974 C CA . LEU A 1 130 ? 2.978 6.035 7.222 1.00 95.19 130 LEU A CA 1
ATOM 975 C C . LEU A 1 130 ? 4.188 6.528 6.436 1.00 95.19 130 LEU A C 1
ATOM 977 O O . LEU A 1 130 ? 4.546 7.703 6.504 1.00 95.19 130 LEU A O 1
ATOM 981 N N . TRP A 1 131 ? 4.776 5.637 5.647 1.00 93.19 131 TRP A N 1
ATOM 982 C CA . TRP A 1 131 ? 5.883 5.959 4.761 1.00 93.19 131 TRP A CA 1
ATOM 983 C C . TRP A 1 131 ? 5.450 5.854 3.314 1.00 93.19 131 TRP A C 1
ATOM 985 O O . TRP A 1 131 ? 5.034 4.792 2.858 1.00 93.19 131 TRP A O 1
ATOM 995 N N . TRP A 1 132 ? 5.588 6.951 2.587 1.00 94.06 132 TRP A N 1
ATOM 996 C CA . TRP A 1 132 ? 5.177 7.080 1.198 1.00 94.06 132 TRP A CA 1
ATOM 997 C C . TRP A 1 132 ? 6.393 7.273 0.313 1.00 94.06 132 TRP A C 1
ATOM 999 O O . TRP A 1 132 ? 7.299 8.010 0.681 1.00 94.06 132 TRP A O 1
ATOM 1009 N N . LYS A 1 133 ? 6.410 6.650 -0.862 1.00 91.12 133 LYS A N 1
ATOM 1010 C CA . LYS A 1 133 ? 7.466 6.825 -1.859 1.00 91.12 133 LYS A CA 1
ATOM 1011 C C . LYS A 1 133 ? 6.874 7.202 -3.206 1.00 91.12 133 LYS A C 1
ATOM 1013 O O . LYS A 1 133 ? 6.016 6.480 -3.709 1.00 91.12 133 LYS A O 1
ATOM 1018 N N . ALA A 1 134 ? 7.362 8.277 -3.819 1.00 91.94 134 ALA A N 1
ATOM 1019 C CA . ALA A 1 134 ? 7.057 8.571 -5.216 1.00 91.94 134 ALA A CA 1
ATOM 1020 C C . ALA A 1 134 ? 7.643 7.478 -6.120 1.00 91.94 134 ALA A C 1
ATOM 1022 O O . ALA A 1 134 ? 8.837 7.180 -6.062 1.00 91.94 134 ALA A O 1
ATOM 1023 N N . LEU A 1 135 ? 6.804 6.882 -6.963 1.00 84.25 135 LEU A N 1
ATOM 1024 C CA . LEU A 1 135 ? 7.212 5.917 -7.990 1.00 84.25 135 LEU A CA 1
ATOM 1025 C C . LEU A 1 135 ? 7.481 6.586 -9.340 1.00 84.25 135 LEU A C 1
ATOM 1027 O O . LEU A 1 135 ? 8.080 5.973 -10.215 1.00 84.25 135 LEU A O 1
ATOM 1031 N N . GLY A 1 136 ? 7.032 7.827 -9.502 1.00 82.00 136 GLY A N 1
ATOM 1032 C CA . GLY A 1 136 ? 7.232 8.636 -10.691 1.00 82.00 136 GLY A CA 1
ATOM 1033 C C . GLY A 1 136 ? 6.742 10.059 -10.459 1.00 82.00 136 GLY A C 1
ATOM 1034 O O . GLY A 1 136 ? 6.237 10.390 -9.383 1.00 82.00 136 GLY A O 1
ATOM 1035 N N . LYS A 1 137 ? 6.879 10.899 -11.486 1.00 89.69 137 LYS A N 1
ATOM 1036 C CA . LYS A 1 137 ? 6.387 12.276 -11.447 1.00 89.69 137 LYS A CA 1
ATOM 1037 C C . LYS A 1 137 ? 4.861 12.304 -11.337 1.00 89.69 137 LYS A C 1
ATOM 1039 O O . LYS A 1 137 ? 4.164 11.629 -12.092 1.00 89.69 137 LYS A O 1
ATOM 1044 N N . MET A 1 138 ? 4.360 13.114 -10.412 1.00 94.69 138 MET A N 1
ATOM 1045 C CA . MET A 1 138 ? 2.936 13.358 -10.217 1.00 94.69 138 MET A CA 1
ATOM 1046 C C . MET A 1 138 ? 2.605 14.777 -10.678 1.00 94.69 138 MET A C 1
ATOM 1048 O O . MET A 1 138 ? 3.341 15.708 -10.384 1.00 94.69 138 MET A O 1
ATOM 1052 N N . ASP A 1 139 ? 1.489 14.946 -11.385 1.00 94.56 139 ASP A N 1
ATOM 1053 C CA . ASP A 1 139 ? 1.001 16.269 -11.819 1.00 94.56 139 ASP A CA 1
ATOM 1054 C C . ASP A 1 139 ? -0.166 16.771 -10.949 1.00 94.56 139 ASP A C 1
ATOM 1056 O O . ASP A 1 139 ? -0.768 17.806 -11.228 1.00 94.56 139 ASP A O 1
ATOM 1060 N N . LYS A 1 140 ? -0.534 15.999 -9.920 1.00 95.69 140 LYS A N 1
ATOM 1061 C CA . LYS A 1 140 ? -1.655 16.269 -9.020 1.00 95.69 140 LYS A CA 1
ATOM 1062 C C . LYS A 1 140 ? -1.197 16.222 -7.573 1.00 95.69 140 LYS A C 1
ATOM 1064 O O . LYS A 1 140 ? -0.304 15.449 -7.213 1.00 95.69 140 LYS A O 1
ATOM 1069 N N . ASP A 1 141 ? -1.902 16.986 -6.754 1.00 97.12 141 ASP A N 1
ATOM 1070 C CA . ASP A 1 141 ? -1.767 16.942 -5.308 1.00 97.12 141 ASP A CA 1
ATOM 1071 C C . ASP A 1 141 ? -2.766 15.948 -4.728 1.00 97.12 141 ASP A C 1
ATOM 1073 O O . ASP A 1 141 ? -3.944 15.933 -5.087 1.00 97.12 141 ASP A O 1
ATOM 1077 N N . TYR A 1 142 ? -2.301 15.085 -3.843 1.00 97.50 142 TYR A N 1
ATOM 1078 C CA . TYR A 1 142 ? -3.124 14.026 -3.287 1.00 97.50 142 TYR A CA 1
ATOM 1079 C C . TYR A 1 142 ? -3.335 14.219 -1.788 1.00 97.50 142 TYR A C 1
ATOM 1081 O O . TYR A 1 142 ? -2.487 14.756 -1.078 1.00 97.50 142 TYR A O 1
ATOM 1089 N N . SER A 1 143 ? -4.478 13.752 -1.298 1.00 97.38 143 SER A N 1
ATOM 1090 C CA . SER A 1 143 ? -4.786 13.651 0.124 1.00 97.38 143 SER A CA 1
ATOM 1091 C C . SER A 1 143 ? -4.826 12.193 0.549 1.00 97.38 143 SER A C 1
ATOM 1093 O O . SER A 1 143 ? -5.250 11.322 -0.210 1.00 97.38 143 SER A O 1
ATOM 1095 N N . VAL A 1 144 ? -4.395 11.938 1.779 1.00 98.00 144 VAL A N 1
ATOM 1096 C CA . VAL A 1 144 ? -4.464 10.6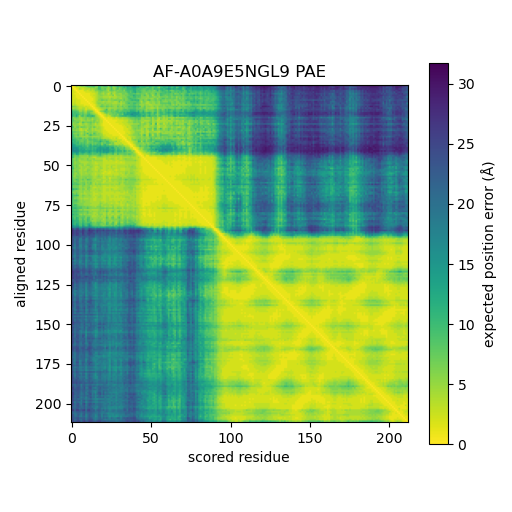30 2.427 1.00 98.00 144 VAL A CA 1
ATOM 1097 C C . VAL A 1 144 ? -5.574 10.664 3.462 1.00 98.00 144 VAL A C 1
ATOM 1099 O O . VAL A 1 144 ? -5.661 11.612 4.244 1.00 98.00 144 VAL A O 1
ATOM 1102 N N . PHE A 1 145 ? -6.385 9.610 3.481 1.00 97.56 145 PHE A N 1
ATOM 1103 C CA . PHE A 1 145 ? -7.286 9.323 4.590 1.00 97.56 145 PHE A CA 1
ATOM 1104 C C . PHE A 1 145 ? -6.729 8.171 5.421 1.00 97.56 145 PHE A C 1
ATOM 1106 O O . PHE A 1 145 ? -6.194 7.194 4.886 1.00 97.56 145 PHE A O 1
ATOM 1113 N N . VAL A 1 146 ? -6.906 8.271 6.732 1.00 98.06 146 VAL A N 1
ATOM 1114 C CA . VAL A 1 146 ? -6.626 7.206 7.692 1.00 98.06 146 VAL A CA 1
ATOM 1115 C C . VAL A 1 146 ? -7.852 7.066 8.577 1.00 98.06 146 VAL A C 1
ATOM 1117 O O . VAL A 1 146 ? -8.228 8.011 9.268 1.00 98.06 146 VAL A O 1
ATOM 1120 N N . HIS A 1 147 ? -8.497 5.902 8.547 1.00 97.62 147 HIS A N 1
ATOM 1121 C CA . HIS A 1 147 ? -9.674 5.625 9.370 1.00 97.62 147 HIS A CA 1
ATOM 1122 C C . HIS A 1 147 ? -9.415 4.456 10.313 1.00 97.62 147 HIS A C 1
ATOM 1124 O O . HIS A 1 147 ? -8.862 3.438 9.899 1.00 97.62 147 HIS A O 1
ATOM 1130 N N . ALA A 1 148 ? -9.902 4.575 11.544 1.00 96.44 148 ALA A N 1
ATOM 1131 C CA . ALA A 1 148 ? -10.035 3.468 12.477 1.00 96.44 148 ALA A CA 1
ATOM 1132 C C . ALA A 1 148 ? -11.476 2.947 12.431 1.00 96.44 148 ALA A C 1
ATOM 1134 O O . ALA A 1 148 ? -12.415 3.631 12.847 1.00 96.44 148 ALA A O 1
ATOM 1135 N N . VAL A 1 149 ? -11.653 1.737 11.903 1.00 97.06 149 VAL A N 1
ATOM 1136 C CA . VAL A 1 149 ? -12.954 1.072 11.792 1.00 97.06 149 VAL A CA 1
ATOM 1137 C C . VAL A 1 149 ? -13.110 0.096 12.950 1.00 97.06 149 VAL A C 1
ATOM 1139 O O . VAL A 1 149 ? -12.305 -0.824 13.102 1.00 97.06 149 VAL A O 1
ATOM 1142 N N . GLY A 1 150 ? -14.133 0.315 13.772 1.00 95.12 150 GLY A N 1
ATOM 1143 C CA . GLY A 1 150 ? -14.424 -0.511 14.936 1.00 95.12 150 GLY A CA 1
ATOM 1144 C C . GLY A 1 150 ? -15.041 -1.870 14.582 1.00 95.12 150 GLY A C 1
ATOM 1145 O O . GLY A 1 150 ? -15.422 -2.119 13.434 1.00 95.12 150 GLY A O 1
ATOM 1146 N N . PRO A 1 151 ? -15.206 -2.757 15.579 1.00 96.12 151 PRO A N 1
ATOM 1147 C CA . PRO A 1 151 ? -15.814 -4.080 15.401 1.00 96.12 151 PRO A CA 1
ATOM 1148 C C . PRO A 1 151 ? -17.287 -4.030 14.961 1.00 96.12 151 PRO A C 1
ATOM 1150 O O . PRO A 1 151 ? -17.817 -5.015 14.453 1.00 96.12 151 PRO A O 1
ATOM 1153 N N . ASP A 1 152 ? -17.953 -2.891 15.142 1.00 94.31 152 ASP A N 1
ATOM 1154 C CA . ASP A 1 152 ? -19.307 -2.621 14.657 1.00 94.31 152 ASP A CA 1
ATOM 1155 C C . ASP A 1 152 ? -19.349 -2.204 13.173 1.00 94.31 152 ASP A C 1
ATOM 1157 O O . ASP A 1 152 ? -20.424 -1.949 12.628 1.00 94.31 152 ASP A O 1
ATOM 1161 N N . GLY A 1 153 ? -18.186 -2.134 12.515 1.00 94.50 153 GLY A N 1
ATOM 1162 C CA . GLY A 1 153 ? -18.032 -1.746 11.115 1.00 94.50 153 GLY A CA 1
ATOM 1163 C C . GLY A 1 153 ? -18.125 -0.240 10.870 1.00 94.50 153 GLY A C 1
ATOM 1164 O O . GLY A 1 153 ? -18.172 0.182 9.714 1.00 94.50 153 GLY A O 1
ATOM 1165 N N . ARG A 1 154 ? -18.172 0.585 11.923 1.00 95.00 154 ARG A N 1
ATOM 1166 C CA . ARG A 1 154 ? -18.272 2.045 11.808 1.00 95.00 154 ARG A CA 1
ATOM 1167 C C . ARG A 1 154 ? -16.897 2.684 11.946 1.00 95.00 154 ARG A C 1
ATOM 1169 O O . ARG A 1 154 ? -16.031 2.176 12.653 1.00 95.00 154 ARG A O 1
ATOM 1176 N N . ILE A 1 155 ? -16.706 3.818 11.279 1.00 95.44 155 ILE A N 1
ATOM 1177 C CA . ILE A 1 155 ? -15.528 4.666 11.481 1.00 95.44 155 ILE A CA 1
ATOM 1178 C C . ILE A 1 155 ? -15.671 5.326 12.855 1.00 95.44 155 ILE A C 1
ATOM 1180 O O . ILE A 1 155 ? -16.615 6.082 13.071 1.00 95.44 155 ILE A O 1
ATOM 1184 N N . GLN A 1 156 ? -14.755 5.007 13.767 1.00 95.19 156 GLN A N 1
ATOM 1185 C CA . GLN A 1 156 ? -14.730 5.531 15.139 1.00 95.19 156 GLN A CA 1
ATOM 1186 C C . GLN A 1 156 ? -13.757 6.709 15.285 1.00 95.19 156 GLN A C 1
ATOM 1188 O O . GLN A 1 156 ? -13.917 7.539 16.173 1.00 95.19 156 GLN A O 1
ATOM 1193 N N . ALA A 1 157 ? -12.768 6.798 14.392 1.00 94.94 157 ALA A N 1
ATOM 1194 C CA . ALA A 1 157 ? -11.886 7.947 14.240 1.00 94.94 157 ALA A CA 1
ATOM 1195 C C . ALA A 1 157 ? -11.410 8.046 12.789 1.00 94.94 157 ALA A C 1
ATOM 1197 O O . ALA A 1 157 ? -11.241 7.025 12.114 1.00 94.94 157 ALA A O 1
ATOM 1198 N N . GLN A 1 158 ? -11.171 9.264 12.310 1.00 96.50 158 GLN A N 1
ATOM 1199 C CA . GLN A 1 158 ? -10.595 9.494 10.991 1.00 96.50 158 GLN A CA 1
ATOM 1200 C C . GLN A 1 158 ? -9.756 10.762 10.944 1.00 96.50 158 GLN A C 1
ATOM 1202 O O . GLN A 1 158 ? -10.008 11.712 11.684 1.00 96.50 158 GLN A O 1
ATOM 1207 N N . GLN A 1 159 ? -8.812 10.786 10.011 1.00 97.31 159 GLN A N 1
ATOM 1208 C CA . GLN A 1 159 ? -8.095 11.986 9.624 1.00 97.31 159 GLN A CA 1
ATOM 1209 C C . GLN A 1 159 ? -7.846 11.979 8.115 1.00 97.31 159 GLN A C 1
ATOM 1211 O O . GLN A 1 159 ? -7.405 10.974 7.559 1.00 97.31 159 GLN A O 1
ATOM 1216 N N . ASP A 1 160 ? -8.088 13.127 7.486 1.00 96.38 160 ASP A N 1
ATOM 1217 C CA . ASP A 1 160 ? -7.868 13.380 6.065 1.00 96.38 160 ASP A CA 1
ATOM 1218 C C . ASP A 1 160 ? -7.006 14.632 5.922 1.00 96.38 160 ASP A C 1
ATOM 1220 O O . ASP A 1 160 ? -7.342 15.684 6.473 1.00 96.38 160 ASP A O 1
ATOM 1224 N N . ARG A 1 161 ? -5.894 14.543 5.189 1.00 95.44 161 ARG A N 1
ATOM 1225 C CA . ARG A 1 161 ? -5.063 15.715 4.878 1.00 95.44 161 ARG A CA 1
ATOM 1226 C C . ARG A 1 161 ? -4.262 15.532 3.600 1.00 95.44 161 ARG A C 1
ATOM 1228 O O . ARG A 1 161 ? -4.069 14.411 3.134 1.00 95.44 161 ARG A O 1
ATOM 1235 N N . ILE A 1 162 ? -3.801 16.648 3.040 1.00 95.75 162 ILE A N 1
ATOM 1236 C CA . ILE A 1 162 ? -2.866 16.666 1.909 1.00 95.75 162 ILE A CA 1
ATOM 1237 C C . ILE A 1 162 ? -1.595 15.9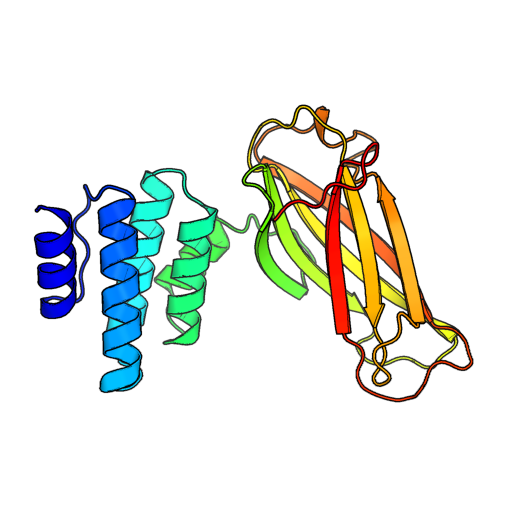05 2.302 1.00 95.75 162 ILE A C 1
ATOM 1239 O O . ILE A 1 162 ? -1.088 16.080 3.408 1.00 95.75 162 ILE A O 1
ATOM 1243 N N . LEU A 1 163 ? -1.116 15.050 1.399 1.00 96.31 163 LEU A N 1
ATOM 1244 C CA . LEU A 1 163 ? 0.145 14.338 1.543 1.00 96.31 163 LEU A CA 1
ATOM 1245 C C . LEU A 1 163 ? 1.291 15.279 1.181 1.00 96.31 163 LEU A C 1
ATOM 1247 O O . LEU A 1 163 ? 1.381 15.743 0.042 1.00 96.31 163 LEU A O 1
ATOM 1251 N N . LEU A 1 164 ? 2.155 15.551 2.154 1.00 94.31 164 LEU A N 1
ATOM 1252 C CA . LEU A 1 164 ? 3.274 16.470 2.008 1.00 94.31 164 LEU A CA 1
ATOM 1253 C C . LEU A 1 164 ? 4.602 15.743 2.229 1.00 94.31 164 LEU A C 1
ATOM 1255 O O . LEU A 1 164 ? 4.678 14.724 2.909 1.00 94.31 164 LEU A O 1
ATOM 1259 N N . CYS A 1 165 ? 5.671 16.286 1.658 1.00 90.12 165 CYS A N 1
ATOM 1260 C CA . CYS A 1 165 ? 7.038 15.942 2.018 1.00 90.12 165 CYS A CA 1
ATOM 1261 C C . CYS A 1 165 ? 7.815 17.236 2.218 1.00 90.12 165 CYS A C 1
ATOM 1263 O O . CYS A 1 165 ? 8.003 17.979 1.259 1.00 90.12 165 CYS A O 1
ATOM 1265 N N . ALA A 1 166 ? 8.274 17.501 3.444 1.00 86.44 166 ALA A N 1
ATOM 1266 C CA . ALA A 1 166 ? 8.928 18.769 3.788 1.00 86.44 166 ALA A CA 1
ATOM 1267 C C . ALA A 1 166 ? 8.112 19.997 3.317 1.00 86.44 166 ALA A C 1
ATOM 1269 O O . ALA A 1 166 ? 8.651 20.889 2.676 1.00 86.44 166 ALA A O 1
ATOM 1270 N N . ASP A 1 167 ? 6.803 19.996 3.600 1.00 90.44 167 ASP A N 1
ATOM 1271 C CA . ASP A 1 167 ? 5.818 21.022 3.208 1.00 90.44 167 ASP A CA 1
ATOM 1272 C C . ASP A 1 167 ? 5.524 21.153 1.699 1.00 90.44 167 ASP A C 1
ATOM 1274 O O . ASP A 1 167 ? 4.723 21.998 1.300 1.00 90.44 167 ASP A O 1
ATOM 1278 N N . HIS A 1 168 ? 6.088 20.278 0.863 1.00 93.19 168 HIS A N 1
ATOM 1279 C CA . HIS A 1 168 ? 5.809 20.232 -0.573 1.00 93.19 168 HIS A CA 1
ATOM 1280 C C . HIS A 1 168 ? 4.736 19.190 -0.913 1.00 93.19 168 HIS A C 1
ATOM 1282 O O . HIS A 1 168 ? 4.821 18.047 -0.436 1.00 93.19 168 HIS A O 1
ATOM 1288 N N . PRO A 1 169 ? 3.735 19.534 -1.741 1.00 96.88 169 PRO A N 1
ATOM 1289 C CA . PRO A 1 169 ? 2.685 18.605 -2.123 1.00 96.88 169 PRO A CA 1
ATOM 1290 C C . PRO A 1 169 ? 3.180 17.597 -3.162 1.00 96.88 169 PRO A C 1
ATOM 1292 O O . PRO A 1 169 ? 4.259 17.746 -3.737 1.00 96.88 169 PRO A O 1
ATOM 1295 N N . THR A 1 170 ? 2.400 16.542 -3.404 1.00 96.44 170 THR A N 1
ATOM 1296 C CA . THR A 1 170 ? 2.844 15.416 -4.240 1.00 96.44 170 THR A CA 1
ATO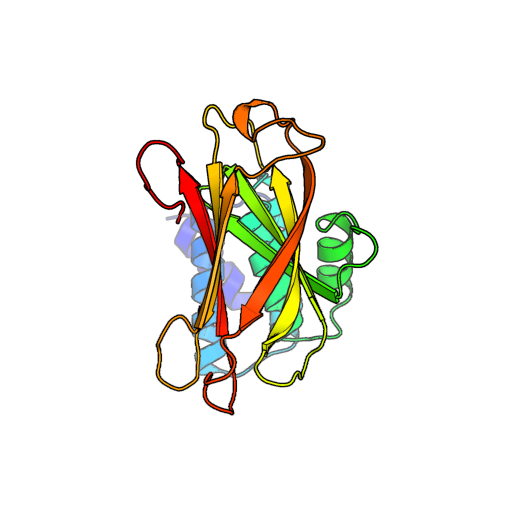M 1297 C C . THR A 1 170 ? 3.209 15.804 -5.671 1.00 96.44 170 THR A C 1
ATOM 1299 O O . THR A 1 170 ? 4.048 15.127 -6.258 1.00 96.44 170 THR A O 1
ATOM 1302 N N . SER A 1 171 ? 2.648 16.878 -6.242 1.00 96.75 171 SER A N 1
ATOM 1303 C CA . SER A 1 171 ? 3.043 17.337 -7.584 1.00 96.75 171 SER A CA 1
ATOM 1304 C C . SER A 1 171 ? 4.478 17.875 -7.676 1.00 96.75 171 SER A C 1
ATOM 1306 O O . SER A 1 171 ? 5.052 17.955 -8.764 1.00 96.75 171 SER A O 1
ATOM 1308 N N . GLU A 1 172 ? 5.078 18.214 -6.535 1.00 96.62 172 GLU A N 1
ATOM 1309 C CA . GLU A 1 172 ? 6.446 18.721 -6.428 1.00 96.62 172 GLU A CA 1
ATOM 1310 C C . GLU A 1 172 ? 7.455 17.635 -6.029 1.00 96.62 172 GLU A C 1
ATOM 1312 O O . GLU A 1 172 ? 8.638 17.932 -5.877 1.00 96.62 172 GLU A O 1
ATOM 1317 N N . TRP A 1 173 ? 7.021 16.383 -5.850 1.00 94.31 173 TRP A N 1
ATOM 1318 C CA . TRP A 1 173 ? 7.929 15.313 -5.442 1.00 94.31 173 TRP A CA 1
ATOM 1319 C C . TRP A 1 173 ? 8.809 14.836 -6.597 1.00 94.31 173 TRP A C 1
ATOM 1321 O O . TRP A 1 173 ? 8.350 14.638 -7.727 1.00 94.31 173 TRP A O 1
ATOM 1331 N N . ASP A 1 174 ? 10.066 14.554 -6.274 1.00 89.19 174 ASP A N 1
ATOM 1332 C CA . ASP A 1 174 ? 10.981 13.843 -7.155 1.00 89.19 174 ASP A CA 1
ATOM 1333 C C . ASP A 1 174 ? 10.701 12.332 -7.133 1.00 89.19 174 ASP A C 1
ATOM 1335 O O . ASP A 1 174 ? 10.297 11.751 -6.121 1.00 89.19 174 ASP A O 1
ATOM 1339 N N . GLU A 1 175 ? 10.961 11.653 -8.252 1.00 84.94 175 GLU A N 1
ATOM 1340 C CA . GLU A 1 175 ? 10.873 10.193 -8.311 1.00 84.94 175 GLU A CA 1
ATOM 1341 C C . GLU A 1 175 ? 11.803 9.551 -7.269 1.00 84.94 175 GLU A C 1
ATOM 1343 O O . GLU A 1 175 ? 12.984 9.880 -7.155 1.00 84.94 175 GLU A O 1
ATOM 1348 N N . GLY A 1 176 ? 11.264 8.609 -6.495 1.00 81.69 176 GLY A N 1
ATOM 1349 C CA . GLY A 1 176 ? 11.981 7.933 -5.421 1.00 81.69 176 GLY A CA 1
ATOM 1350 C C . GLY A 1 176 ? 12.018 8.690 -4.092 1.00 81.69 176 GLY A C 1
ATOM 1351 O O . GLY A 1 176 ? 12.459 8.092 -3.108 1.00 81.69 176 GLY A O 1
ATOM 1352 N N . GLN A 1 177 ? 11.533 9.938 -4.032 1.00 88.12 177 GLN A N 1
ATOM 1353 C CA . GLN A 1 177 ? 11.406 10.704 -2.792 1.00 88.12 177 GLN A CA 1
ATOM 1354 C C . GLN A 1 177 ? 10.509 9.974 -1.789 1.00 88.12 177 GLN A C 1
ATOM 1356 O O . GLN A 1 177 ? 9.481 9.408 -2.168 1.00 88.12 177 GLN A O 1
ATOM 1361 N N . ILE A 1 178 ? 10.915 9.984 -0.515 1.00 88.88 178 ILE A N 1
ATOM 1362 C CA . ILE A 1 178 ? 10.202 9.327 0.583 1.00 88.88 178 ILE A CA 1
ATOM 1363 C C . ILE A 1 178 ? 9.699 10.377 1.570 1.00 88.88 178 ILE A C 1
ATOM 1365 O O . ILE A 1 178 ? 10.489 11.180 2.063 1.00 88.88 178 ILE A O 1
ATOM 1369 N N . ALA A 1 179 ? 8.413 10.314 1.902 1.00 92.19 179 ALA A N 1
ATOM 1370 C CA . ALA A 1 179 ? 7.792 11.100 2.959 1.00 92.19 179 ALA A CA 1
ATOM 1371 C C . ALA A 1 179 ? 7.385 10.207 4.133 1.00 92.19 179 ALA A C 1
ATOM 1373 O O . ALA A 1 179 ? 6.881 9.099 3.935 1.00 92.19 179 ALA A O 1
ATOM 1374 N N . ARG A 1 180 ? 7.572 10.709 5.356 1.00 92.75 180 ARG A N 1
ATOM 1375 C CA . ARG A 1 180 ? 7.037 10.124 6.590 1.00 92.75 180 ARG A CA 1
ATOM 1376 C C . ARG A 1 180 ? 5.922 11.028 7.093 1.00 92.75 180 ARG A C 1
ATOM 1378 O O . ARG A 1 180 ? 6.160 12.203 7.342 1.00 92.75 180 ARG A O 1
ATOM 1385 N N . GLU A 1 181 ? 4.744 10.455 7.280 1.00 92.75 181 GLU A N 1
ATOM 1386 C CA . GLU A 1 181 ? 3.559 11.137 7.793 1.00 92.75 181 GLU A CA 1
ATOM 1387 C C . GLU A 1 181 ? 3.130 10.530 9.128 1.00 92.75 181 GLU A C 1
ATOM 1389 O O . GLU A 1 181 ? 3.152 9.310 9.286 1.00 92.75 181 GLU A O 1
ATOM 1394 N N . GLU A 1 182 ? 2.695 11.366 10.073 1.00 93.81 182 GLU A N 1
ATOM 1395 C CA . GLU A 1 182 ? 2.302 10.938 11.423 1.00 93.81 182 GLU A CA 1
ATOM 1396 C C . GLU A 1 182 ? 0.886 11.395 11.763 1.00 93.81 182 GLU A C 1
ATOM 1398 O O . GLU A 1 182 ? 0.590 12.590 11.838 1.00 93.81 182 GLU A O 1
ATOM 1403 N N . TYR A 1 183 ? -0.017 10.441 11.936 1.00 95.75 183 TYR A N 1
ATOM 1404 C CA . TYR A 1 183 ? -1.430 10.670 12.205 1.00 95.75 183 TYR A CA 1
ATOM 1405 C C . TYR A 1 183 ? -1.735 10.377 13.668 1.00 95.75 183 TYR A C 1
ATOM 1407 O O . TYR A 1 183 ? -1.211 9.422 14.244 1.00 95.75 183 TYR A O 1
ATOM 1415 N N . GLN A 1 184 ? -2.620 11.186 14.245 1.00 96.00 184 GLN A N 1
ATOM 1416 C CA . GLN A 1 184 ? -3.175 10.973 15.577 1.00 96.00 184 GLN A CA 1
ATOM 1417 C C . GLN A 1 184 ? -4.680 10.803 15.425 1.00 96.00 184 GLN A C 1
ATOM 1419 O O . GLN A 1 184 ? -5.392 11.750 15.093 1.00 96.00 184 GLN A O 1
ATOM 1424 N N . LEU A 1 185 ? -5.155 9.575 15.618 1.00 95.25 185 LEU A N 1
ATOM 1425 C CA . LEU A 1 185 ? -6.573 9.253 15.564 1.00 95.25 185 LEU A CA 1
ATOM 1426 C C . LEU A 1 185 ? -7.139 9.272 16.982 1.00 95.25 185 LEU A C 1
ATOM 1428 O O . LEU A 1 185 ? -6.775 8.445 17.817 1.00 95.25 185 LEU A O 1
ATOM 1432 N N . GLU A 1 186 ? -8.046 10.205 17.245 1.00 93.00 186 GLU A N 1
ATOM 1433 C CA . GLU A 1 186 ? -8.751 10.296 18.522 1.00 93.00 186 GLU A CA 1
ATOM 1434 C C . GLU A 1 186 ? -9.972 9.372 18.499 1.00 93.00 186 GLU A C 1
ATOM 1436 O O . GLU A 1 186 ? -10.990 9.685 17.880 1.00 93.00 186 GLU A O 1
ATOM 1441 N N . LEU A 1 187 ? -9.874 8.211 19.153 1.00 91.00 187 LEU A N 1
ATOM 1442 C CA . LEU A 1 187 ? -11.029 7.330 19.329 1.00 91.00 187 LEU A CA 1
ATOM 1443 C C . LEU A 1 187 ? -12.036 7.986 20.276 1.00 91.00 187 LEU A C 1
ATOM 1445 O O . LEU A 1 187 ? -11.671 8.415 21.371 1.00 91.00 187 LEU A O 1
ATOM 1449 N N . ALA A 1 188 ? -13.313 8.012 19.893 1.00 86.75 188 ALA A N 1
ATOM 1450 C CA . ALA A 1 188 ? -14.366 8.540 20.754 1.00 86.75 188 ALA A CA 1
ATOM 1451 C C . ALA A 1 188 ? -14.394 7.799 22.113 1.00 86.75 188 ALA A C 1
ATOM 1453 O O . ALA A 1 188 ? -14.192 6.581 22.135 1.00 86.75 188 ALA A O 1
ATOM 1454 N N . PRO A 1 189 ? -14.661 8.467 23.251 1.00 90.06 189 PRO A N 1
ATOM 1455 C CA . PRO A 1 189 ? -14.675 7.813 24.566 1.00 90.06 189 PRO A CA 1
ATOM 1456 C C . PRO A 1 189 ? -15.689 6.665 24.708 1.00 90.06 189 PRO A C 1
ATOM 1458 O O . PRO A 1 189 ? -15.534 5.809 25.574 1.00 90.06 189 PRO A O 1
ATOM 1461 N N . ASP A 1 190 ? -16.728 6.645 23.872 1.00 91.06 190 ASP A N 1
ATOM 1462 C CA . ASP A 1 190 ? -17.761 5.608 23.795 1.00 91.06 190 ASP A CA 1
ATOM 1463 C C . ASP A 1 190 ? -17.487 4.539 22.720 1.00 91.06 190 ASP A C 1
ATOM 1465 O O . ASP A 1 190 ? -18.338 3.684 22.467 1.00 91.06 190 ASP A O 1
ATOM 1469 N N . SER A 1 191 ? -16.292 4.552 22.117 1.00 92.88 191 SER A N 1
ATOM 1470 C CA . SER A 1 191 ? -15.863 3.568 21.121 1.00 92.88 191 SER A CA 1
ATOM 1471 C C . SER A 1 191 ? -15.948 2.135 21.679 1.00 92.88 191 SER A C 1
ATOM 1473 O O . SER A 1 191 ? -15.479 1.872 22.793 1.00 92.88 191 SER A O 1
ATOM 1475 N N . PRO A 1 192 ? -16.516 1.171 20.929 1.00 94.69 192 PRO A N 1
ATOM 1476 C CA . PRO A 1 192 ? -16.710 -0.188 21.421 1.00 94.69 192 PRO A CA 1
ATOM 1477 C C 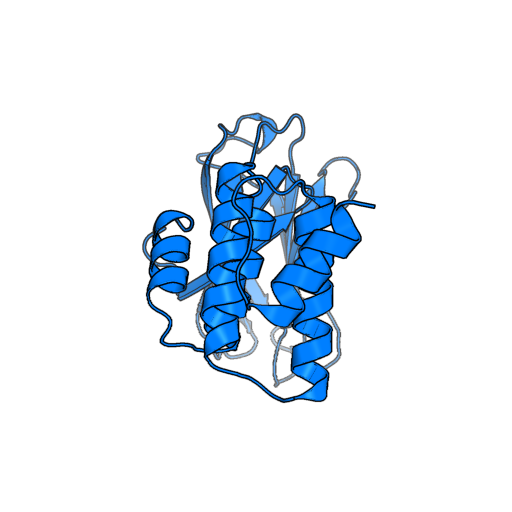. PRO A 1 192 ? -15.372 -0.913 21.645 1.00 94.69 192 PRO A C 1
ATOM 1479 O O . PRO A 1 192 ? -14.456 -0.784 20.826 1.00 94.69 192 PRO A O 1
ATOM 1482 N N . PRO A 1 193 ? -15.239 -1.733 22.702 1.00 94.94 193 PRO A N 1
ATOM 1483 C CA . PRO A 1 193 ? -14.050 -2.553 22.889 1.00 94.94 193 PRO A CA 1
ATOM 1484 C C . PRO A 1 193 ? -13.971 -3.635 21.804 1.00 94.94 193 PRO A C 1
ATOM 1486 O O . PRO A 1 193 ? -14.977 -4.254 21.453 1.00 94.94 193 PRO A O 1
ATOM 1489 N N . GLY A 1 194 ? -12.769 -3.905 21.300 1.00 94.81 194 GLY A N 1
ATOM 1490 C CA . GLY A 1 194 ? -12.541 -4.961 20.316 1.00 94.81 194 GLY A CA 1
ATOM 1491 C C . GLY A 1 194 ? -11.372 -4.665 19.388 1.00 94.81 194 GLY A C 1
ATOM 1492 O O . GLY A 1 194 ? -10.585 -3.755 19.631 1.00 94.81 194 GLY A O 1
ATOM 1493 N N . GLY A 1 195 ? -11.259 -5.465 18.329 1.00 95.06 195 GLY A N 1
ATOM 1494 C CA . GLY A 1 195 ? -10.280 -5.239 17.271 1.00 95.06 195 GLY A CA 1
ATOM 1495 C C . GLY A 1 195 ? -10.719 -4.110 16.344 1.00 95.06 195 GLY A C 1
ATOM 1496 O O . GLY A 1 195 ? -11.887 -4.042 15.964 1.00 95.06 195 GLY A O 1
ATOM 1497 N N . TYR A 1 196 ? -9.766 -3.259 15.973 1.00 95.38 196 TYR A N 1
ATOM 1498 C CA . TYR A 1 196 ? -9.957 -2.167 15.025 1.00 95.38 196 TYR A CA 1
ATOM 1499 C C . TYR A 1 196 ? -9.167 -2.451 13.756 1.00 95.38 196 TYR A C 1
ATOM 1501 O O . TYR A 1 196 ? -8.054 -2.975 13.808 1.00 95.38 196 TYR A O 1
ATOM 1509 N N . ILE A 1 197 ? -9.743 -2.089 12.615 1.00 95.75 197 ILE A N 1
ATOM 1510 C CA . ILE A 1 197 ? -9.073 -2.151 11.319 1.00 95.75 197 ILE A CA 1
ATOM 1511 C C . ILE A 1 197 ? -8.677 -0.733 10.936 1.00 95.75 197 ILE A C 1
ATOM 1513 O O . ILE A 1 197 ? -9.532 0.150 10.850 1.00 95.75 197 ILE A O 1
ATOM 1517 N N . ILE A 1 198 ? -7.387 -0.524 10.680 1.00 96.31 198 ILE A N 1
ATOM 1518 C CA . ILE A 1 198 ? -6.898 0.734 10.123 1.00 96.31 198 ILE A CA 1
ATOM 1519 C C . ILE A 1 198 ? -6.974 0.648 8.605 1.00 96.31 198 ILE A C 1
ATOM 1521 O O . ILE A 1 198 ? -6.324 -0.194 7.987 1.00 96.31 198 ILE A O 1
ATOM 1525 N N . THR A 1 199 ? -7.785 1.513 8.003 1.00 96.62 199 THR A N 1
ATOM 1526 C CA . THR A 1 199 ? -7.885 1.632 6.547 1.00 96.62 199 THR A CA 1
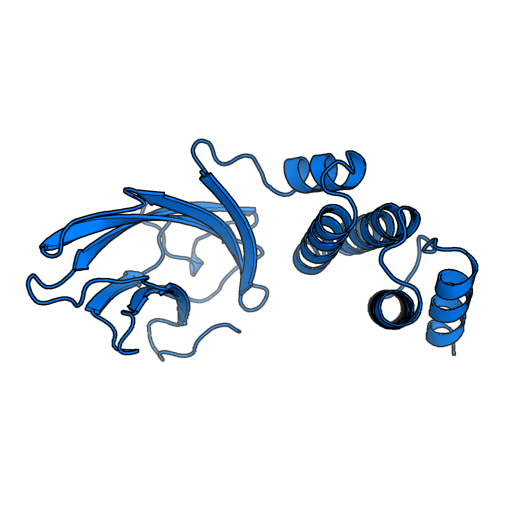ATOM 1527 C C . THR A 1 199 ? -7.211 2.911 6.093 1.00 96.62 199 THR A C 1
ATOM 1529 O O . THR A 1 199 ? -7.541 3.991 6.585 1.00 96.62 199 THR A O 1
ATOM 1532 N N . VAL A 1 200 ? -6.306 2.779 5.131 1.00 97.38 200 VAL A N 1
ATOM 1533 C CA . VAL A 1 200 ? -5.536 3.876 4.546 1.00 97.38 200 VAL A CA 1
ATOM 1534 C C . VAL A 1 200 ? -5.806 3.920 3.052 1.00 97.38 200 VAL A C 1
ATOM 1536 O O . VAL A 1 200 ? -5.951 2.878 2.411 1.00 97.38 200 VAL A O 1
ATOM 1539 N N . GLY A 1 201 ? -5.833 5.115 2.482 1.00 95.56 201 GLY A N 1
ATOM 1540 C CA . GLY A 1 201 ? -5.766 5.273 1.039 1.00 95.56 201 GLY A CA 1
ATOM 1541 C C . GLY A 1 201 ? -5.543 6.715 0.638 1.00 95.56 201 GLY A C 1
ATOM 1542 O O . GLY A 1 201 ? -5.449 7.607 1.480 1.00 95.56 201 GLY A O 1
ATOM 1543 N N . ILE A 1 202 ? -5.451 6.923 -0.669 1.00 96.94 202 ILE A N 1
ATOM 1544 C CA . ILE A 1 202 ? -5.071 8.199 -1.255 1.00 96.94 202 ILE A CA 1
ATOM 1545 C C . ILE A 1 202 ? -6.065 8.598 -2.349 1.00 96.94 202 ILE A C 1
ATOM 1547 O O . ILE A 1 202 ? -6.593 7.744 -3.067 1.00 96.94 202 ILE A O 1
ATOM 1551 N N . TYR A 1 203 ? -6.352 9.889 -2.462 1.00 96.81 203 TYR A N 1
ATOM 1552 C CA . TYR A 1 203 ? -7.279 10.430 -3.452 1.00 96.81 203 TYR A CA 1
ATOM 1553 C C . TYR A 1 203 ? -6.854 11.809 -3.933 1.00 96.81 203 TYR A C 1
ATOM 1555 O O . TYR A 1 203 ? -6.142 12.536 -3.244 1.00 96.81 203 TYR A O 1
ATOM 1563 N N . TYR A 1 204 ? -7.290 12.175 -5.134 1.00 95.56 204 TYR A N 1
ATOM 1564 C CA . TYR A 1 204 ? -7.062 13.510 -5.667 1.00 95.56 204 TYR A CA 1
ATOM 1565 C C . TYR A 1 204 ? -7.904 14.528 -4.888 1.00 95.56 204 TYR A C 1
ATOM 1567 O O . TYR A 1 204 ? -9.135 14.442 -4.917 1.00 95.56 204 TYR A O 1
ATOM 1575 N N . TRP A 1 205 ? -7.257 15.485 -4.211 1.00 90.19 205 TRP A N 1
ATOM 1576 C CA . TRP A 1 205 ? -7.920 16.342 -3.217 1.00 90.19 205 TRP A CA 1
ATOM 1577 C C . TRP A 1 205 ? -9.088 17.158 -3.790 1.00 90.19 205 TRP A C 1
ATOM 1579 O O . TRP A 1 205 ? -10.083 17.361 -3.100 1.00 90.19 205 TRP A O 1
ATOM 1589 N N . GLU A 1 206 ? -9.012 17.576 -5.059 1.00 90.31 206 GLU A N 1
ATOM 1590 C CA . GLU A 1 206 ? -10.057 18.403 -5.678 1.00 90.31 206 GLU A CA 1
ATOM 1591 C C . GLU A 1 206 ? -11.325 17.626 -6.044 1.00 90.31 206 GLU A C 1
ATOM 1593 O O . GLU A 1 206 ? -12.411 18.200 -6.104 1.00 90.31 206 GLU A O 1
ATOM 1598 N N . THR A 1 207 ? -11.203 16.328 -6.334 1.00 94.75 207 THR A N 1
ATOM 1599 C CA . THR A 1 207 ? -12.307 15.538 -6.916 1.00 94.75 207 THR A CA 1
ATOM 1600 C C . THR A 1 207 ? -12.770 14.388 -6.032 1.00 94.75 207 THR A C 1
ATOM 1602 O O . THR A 1 207 ? -13.867 13.872 -6.236 1.00 94.75 207 THR A O 1
ATOM 1605 N N . GLY A 1 208 ? -11.950 13.957 -5.071 1.00 92.94 208 GLY A N 1
ATOM 1606 C CA . GLY A 1 208 ? -12.208 12.761 -4.270 1.00 92.94 208 GLY A CA 1
ATOM 1607 C C . GLY A 1 208 ? -11.960 11.439 -5.009 1.00 92.94 208 GLY A C 1
ATOM 1608 O O . GLY A 1 208 ? -12.236 10.376 -4.450 1.00 92.94 208 GLY A O 1
ATOM 1609 N N . GLU A 1 209 ? -11.452 11.471 -6.247 1.00 94.50 209 GLU A N 1
ATOM 1610 C CA . GLU A 1 209 ? -11.114 10.265 -7.009 1.00 94.50 209 GLU A CA 1
ATOM 1611 C C . GLU A 1 209 ? -9.975 9.502 -6.319 1.00 94.50 209 GLU A C 1
ATOM 1613 O O . GLU A 1 209 ? -8.880 10.036 -6.134 1.00 94.50 209 GLU A O 1
ATOM 1618 N N . ARG A 1 210 ? -10.239 8.253 -5.923 1.00 93.81 210 ARG A N 1
ATOM 1619 C CA . ARG A 1 210 ? -9.282 7.397 -5.210 1.00 93.81 210 ARG A CA 1
ATOM 1620 C C . ARG A 1 210 ? -8.327 6.732 -6.187 1.00 93.81 210 ARG A C 1
ATOM 1622 O O . ARG A 1 210 ? -8.764 6.247 -7.230 1.00 93.81 210 ARG A O 1
ATOM 1629 N N . LEU A 1 211 ? -7.052 6.652 -5.816 1.00 89.75 211 LEU A N 1
ATOM 1630 C CA . LEU A 1 211 ? -6.127 5.796 -6.550 1.00 89.75 211 LEU A CA 1
ATOM 1631 C C . LEU A 1 211 ? -6.420 4.316 -6.231 1.00 89.75 211 LEU A C 1
ATOM 1633 O O . LEU A 1 211 ? -6.746 4.009 -5.078 1.00 89.75 211 LEU A O 1
ATOM 1637 N N . PRO A 1 212 ? -6.353 3.430 -7.243 1.00 77.06 212 PRO A N 1
ATOM 1638 C CA . PRO A 1 212 ? -6.568 1.994 -7.086 1.00 77.06 212 PRO A CA 1
ATOM 1639 C C . PRO A 1 212 ? -5.385 1.296 -6.413 1.00 77.06 212 PRO A C 1
ATOM 1641 O O . PRO A 1 212 ? -4.242 1.783 -6.591 1.00 77.06 212 PRO A O 1
#

Solvent-accessible surface area (backbone atoms only — not comparable to full-atom values): 11520 Å² total; per-residue (Å²): 114,70,43,61,51,50,21,50,49,23,74,74,68,53,52,79,68,95,84,66,52,72,68,28,51,52,40,33,52,54,48,48,56,54,49,37,76,75,70,52,90,53,82,62,50,23,57,31,26,28,49,51,11,51,53,24,47,78,69,70,36,53,57,60,12,48,54,23,18,53,52,10,34,72,69,32,79,78,46,57,71,27,52,54,52,44,54,67,70,44,66,80,59,83,88,58,74,39,80,41,77,47,60,34,67,75,36,35,24,42,50,22,33,35,66,44,66,91,72,80,59,60,54,45,67,40,36,38,37,41,30,36,29,29,65,33,78,36,92,54,52,35,21,36,41,43,32,3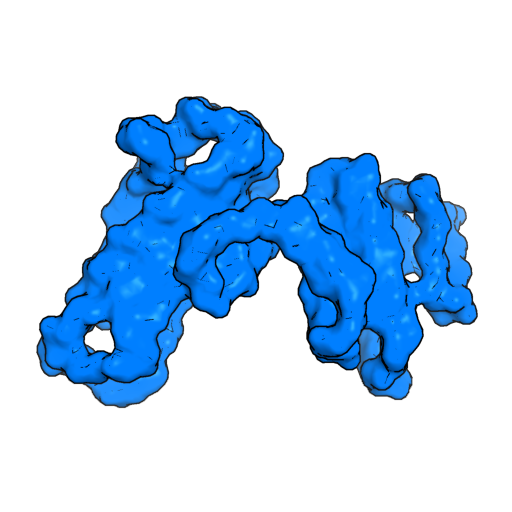7,27,36,74,87,73,44,77,52,22,66,50,74,45,74,44,50,44,96,88,36,44,40,43,73,44,52,62,66,42,72,26,78,46,80,44,76,32,58,33,42,69,82,51,75,89,72,68,66,48,79,48,72,51,47,22,35,65,94,76,65,54,62,54,92

pLDDT: mean 84.17, std 11.33, range [51.16, 98.06]

Nearest PDB structures (foldseek):
  6a6y-assembly1_A  TM=7.123E-01  e=1.462E-04  Plasmodium falciparum 3D7
  4rrp-assembly4_O  TM=6.499E-01  e=3.751E-04  Saccharomyces cerevisiae AWRI796
  4rrp-assembly1_M  TM=6.463E-01  e=6.759E-04  Saccharomyces cerevisiae AWRI796
  6hpd-assembly1_A  TM=6.626E-01  e=6.373E-04  Formosa agariphila KMM 3901
  4e0s-assembly1_A  TM=5.995E-01  e=1.353E-01  Homo sapiens